Protein AF-A0A926DAX3-F1 (afdb_monomer)

Nearest PDB structures (foldseek):
  4lsg-assembly1_A  TM=1.611E-01  e=1.253E+00  Mus musculus
  4m1m-assembly2_B  TM=1.538E-01  e=2.862E+00  Mus musculus
  7dqv-assembly1_A  TM=9.404E-02  e=4.867E+00  Cyanidioschyzon merolae strain 10D
  3wmf-assembly1_A  TM=9.736E-02  e=7.803E+00  Cyanidioschyzon merolae

Organism: NCBI:txid2763662

Radius of gyration: 26.03 Å; Cα contacts (8 Å, |Δi|>4): 432; chains: 1; bounding box: 57×40×65 Å

Secondary structure (DSSP, 8-state):
-----SSGGGSHHHHHHHHHHHHHHHTT--HHHHHHHHHHHTGGGTT-TTHHHHHHHHHHHHHHHTT---HHHHHHHHHHHT-SHHHHHHTTT-HHHHHHHHHHHHHHHHHHHSPPPSPPPPPPP---B--PPTTEEEEEEP-SHHHHHTT-TT-EEEEEEEEEEEETTTEEEEEEEEEEEEESSPPPHHHHHTSPBPP-S-TTHHHH-TTPPP-GGGGEEEEE-SSTTSS-TTTEEEEEE---TT------TT----PEEEE-TTSSSSSBHHHHHHHHHHHHHHHTT-

Structure (mmCIF, N/CA/C/O backbone):
data_AF-A0A926DAX3-F1
#
_entry.id   AF-A0A926DAX3-F1
#
loop_
_atom_site.group_PDB
_atom_site.id
_atom_site.type_symbol
_atom_site.label_atom_id
_atom_site.label_alt_id
_atom_site.label_comp_id
_atom_site.label_asym_id
_atom_site.label_entity_id
_atom_site.label_seq_id
_atom_site.pdbx_PDB_ins_code
_atom_site.Cartn_x
_atom_site.Cartn_y
_atom_site.Cartn_z
_atom_site.occupancy
_atom_site.B_iso_or_equiv
_atom_site.auth_seq_id
_atom_site.auth_comp_id
_atom_site.auth_asym_id
_atom_site.auth_atom_id
_atom_site.pdbx_PDB_model_num
ATOM 1 N N . MET A 1 1 ? -13.148 25.252 13.105 1.00 44.00 1 MET A N 1
ATOM 2 C CA . MET A 1 1 ? -13.297 23.820 13.440 1.00 44.00 1 MET A CA 1
ATOM 3 C C . MET A 1 1 ? -14.298 23.216 12.465 1.00 44.00 1 MET A C 1
ATOM 5 O O . MET A 1 1 ? -15.443 23.651 12.457 1.00 44.00 1 MET A O 1
ATOM 9 N N . GLY A 1 2 ? -13.842 22.356 11.546 1.00 40.97 2 GLY A N 1
ATOM 10 C CA . GLY A 1 2 ? -14.662 21.795 10.461 1.00 40.97 2 GLY A CA 1
ATOM 11 C C . GLY A 1 2 ? -15.863 20.994 10.974 1.00 40.97 2 GLY A C 1
ATOM 12 O O . GLY A 1 2 ? -15.906 20.589 12.130 1.00 40.97 2 GLY A O 1
ATOM 13 N N . ALA A 1 3 ? -16.879 20.810 10.135 1.00 46.00 3 ALA A N 1
ATOM 14 C CA . ALA A 1 3 ? -18.120 20.141 10.510 1.00 46.00 3 ALA A CA 1
ATOM 15 C C . ALA A 1 3 ? -17.914 18.627 10.714 1.00 46.00 3 ALA A C 1
ATOM 17 O O . ALA A 1 3 ? -18.136 17.847 9.794 1.00 46.00 3 ALA A O 1
ATOM 18 N N . TRP A 1 4 ? -17.540 18.216 11.926 1.00 65.31 4 TRP A N 1
ATOM 19 C CA . TRP A 1 4 ? -17.511 16.810 12.332 1.00 65.31 4 TRP A CA 1
ATOM 20 C C . TRP A 1 4 ? -18.898 16.169 12.175 1.00 65.31 4 TRP A C 1
ATOM 22 O O . TRP A 1 4 ? -19.933 16.797 12.451 1.00 65.31 4 TRP A O 1
ATOM 32 N N . GLY A 1 5 ? -18.926 14.916 11.718 1.00 71.69 5 GLY A N 1
ATOM 33 C CA . GLY A 1 5 ? -20.142 14.108 11.742 1.00 71.69 5 GLY A CA 1
ATOM 34 C C . GLY A 1 5 ? -20.494 13.698 13.175 1.00 71.69 5 GLY A C 1
ATOM 35 O O . GLY A 1 5 ? -19.644 13.661 14.053 1.00 71.69 5 GLY A O 1
ATOM 36 N N . THR A 1 6 ? -21.761 13.381 13.430 1.00 81.00 6 THR A N 1
ATOM 37 C CA . THR A 1 6 ? -22.276 13.089 14.784 1.00 81.00 6 THR A CA 1
ATOM 38 C C . THR A 1 6 ? -22.216 11.601 15.152 1.00 81.00 6 THR A C 1
ATOM 40 O O . THR A 1 6 ? -22.856 11.172 16.108 1.00 81.00 6 THR A O 1
ATOM 43 N N . SER A 1 7 ? -21.523 10.782 14.360 1.00 89.12 7 SER A N 1
ATOM 44 C CA . SER A 1 7 ? -21.248 9.373 14.670 1.00 89.12 7 SER A CA 1
ATOM 45 C C . SER A 1 7 ? -19.849 9.234 15.250 1.00 89.12 7 SER A C 1
ATOM 47 O O . SER A 1 7 ? -18.963 9.956 14.808 1.00 89.12 7 SER A O 1
ATOM 49 N N . LEU A 1 8 ? -19.624 8.253 16.131 1.00 89.81 8 LEU A N 1
ATOM 50 C CA . LEU A 1 8 ? -18.328 8.044 16.793 1.00 89.81 8 LEU A CA 1
ATOM 51 C C . LEU A 1 8 ? -17.151 8.050 15.804 1.00 89.81 8 LEU A C 1
ATOM 53 O O . LEU A 1 8 ? -16.199 8.788 15.984 1.00 89.81 8 LEU A O 1
ATOM 57 N N . TYR A 1 9 ? -17.260 7.316 14.695 1.00 92.81 9 TYR A N 1
ATOM 58 C CA . TYR A 1 9 ? -16.192 7.211 13.690 1.00 92.81 9 TYR A CA 1
ATOM 59 C C . TYR A 1 9 ? -16.238 8.270 12.579 1.00 92.81 9 TYR A C 1
ATOM 61 O O . TYR A 1 9 ? -15.582 8.101 11.557 1.00 92.81 9 TYR A O 1
ATOM 69 N N . ALA A 1 10 ? -17.041 9.324 12.745 1.00 89.31 10 ALA A N 1
ATOM 70 C CA . ALA A 1 10 ? -16.858 10.556 11.976 1.00 89.31 10 ALA A CA 1
ATOM 71 C C . ALA A 1 10 ? -15.862 11.505 12.664 1.00 89.31 10 ALA A C 1
ATOM 73 O O . ALA A 1 10 ? -15.618 12.598 12.157 1.00 89.31 10 ALA A O 1
ATOM 74 N N . ASN A 1 11 ? -15.332 11.090 13.817 1.00 87.50 11 ASN A N 1
ATOM 75 C CA . ASN A 1 11 ? -14.166 11.668 14.446 1.00 87.50 11 ASN A CA 1
ATOM 76 C C . ASN A 1 11 ? -12.912 10.869 14.053 1.00 87.50 11 ASN A C 1
ATOM 78 O O . ASN A 1 11 ? -12.886 9.643 14.188 1.00 87.50 11 ASN A O 1
ATOM 82 N N . ASP A 1 12 ? -11.913 11.583 13.535 1.00 89.00 12 ASP A N 1
ATOM 83 C CA . ASP A 1 12 ? -10.627 11.064 13.077 1.00 89.00 12 ASP A CA 1
ATOM 84 C C . ASP A 1 12 ? -9.897 10.309 14.195 1.00 89.00 12 ASP A C 1
ATOM 86 O O . ASP A 1 12 ? -9.592 9.137 13.990 1.00 89.00 12 ASP A O 1
ATOM 90 N N . SER A 1 13 ? -9.769 10.874 15.405 1.00 89.31 13 SER A N 1
ATOM 91 C CA . SER A 1 13 ? -9.144 10.202 16.558 1.00 89.31 13 SER A CA 1
ATOM 92 C C . SER A 1 13 ? -9.812 8.854 16.856 1.00 89.31 13 SER A C 1
ATOM 94 O O . SER A 1 13 ? -9.164 7.809 16.917 1.00 89.31 13 SER A O 1
ATOM 96 N N . ALA A 1 14 ? -11.143 8.825 16.951 1.00 92.88 14 ALA A N 1
ATOM 97 C CA . ALA A 1 14 ? -11.893 7.591 17.182 1.00 92.88 14 ALA A CA 1
ATOM 98 C C . ALA A 1 14 ? -11.747 6.578 16.028 1.00 92.88 14 ALA A C 1
ATOM 100 O O . ALA A 1 14 ? -11.724 5.359 16.249 1.00 92.88 14 ALA A O 1
ATOM 101 N N . SER A 1 15 ? -11.679 7.056 14.782 1.00 94.38 15 SER A N 1
ATOM 102 C CA . SER A 1 15 ? -11.460 6.201 13.615 1.00 94.38 15 SER A CA 1
ATOM 103 C C . SER A 1 15 ? -10.051 5.604 13.608 1.00 94.38 15 SER A C 1
ATOM 105 O O . SER A 1 15 ? -9.917 4.407 13.322 1.00 94.38 15 SER A O 1
ATOM 107 N N . ASP A 1 16 ? -9.043 6.390 13.984 1.00 94.44 16 ASP A N 1
ATOM 108 C CA . ASP A 1 16 ? -7.642 5.986 14.069 1.00 94.44 16 ASP A CA 1
ATOM 109 C C . ASP A 1 16 ? -7.435 4.942 15.166 1.00 94.44 16 ASP A C 1
ATOM 111 O O . ASP A 1 16 ? -6.894 3.873 14.880 1.00 94.44 16 ASP A O 1
ATOM 115 N N . ILE A 1 17 ? -7.994 5.141 16.367 1.00 96.50 17 ILE A N 1
ATOM 116 C CA . ILE A 1 17 ? -7.932 4.149 17.458 1.00 96.50 17 ILE A CA 1
ATOM 117 C C . ILE A 1 17 ? -8.538 2.807 17.042 1.00 96.50 17 ILE A C 1
ATOM 119 O O . ILE A 1 17 ? -7.950 1.745 17.273 1.00 96.50 17 ILE A O 1
ATOM 123 N N . ARG A 1 18 ? -9.702 2.822 16.379 1.00 97.19 18 ARG A N 1
ATOM 124 C CA . ARG A 1 18 ? -10.295 1.594 15.827 1.00 97.19 18 ARG A CA 1
ATOM 125 C C . ARG A 1 18 ? -9.367 0.953 14.794 1.00 97.19 18 ARG A C 1
ATOM 127 O O . ARG A 1 18 ? -9.193 -0.268 14.808 1.00 97.19 18 ARG A O 1
ATOM 134 N N . GLY A 1 19 ? -8.828 1.753 13.875 1.00 95.81 19 GLY A N 1
ATOM 135 C CA . GLY A 1 19 ? -7.938 1.295 12.812 1.00 95.81 19 GLY A CA 1
ATOM 136 C C . GLY A 1 19 ? -6.679 0.633 13.366 1.00 95.81 19 GLY A C 1
ATOM 137 O O . GLY A 1 19 ? -6.375 -0.503 12.999 1.00 95.81 19 GLY A O 1
ATOM 138 N N . GLU A 1 20 ? -6.002 1.297 14.299 1.00 96.00 20 GLU A N 1
ATOM 139 C CA . GLU A 1 20 ? -4.766 0.829 14.918 1.00 96.00 20 GLU A CA 1
ATOM 140 C C . GLU A 1 20 ? -4.995 -0.420 15.780 1.00 96.00 20 GLU A C 1
ATOM 142 O O . GLU A 1 20 ? -4.237 -1.389 15.667 1.00 96.00 20 GLU A O 1
ATOM 147 N N . TYR A 1 21 ? -6.084 -0.469 16.561 1.00 97.38 21 TYR A N 1
ATOM 148 C CA . TYR A 1 21 ? -6.462 -1.669 17.316 1.00 97.38 21 TYR A CA 1
ATOM 149 C C . TYR A 1 21 ? -6.604 -2.886 16.390 1.00 97.38 21 TYR A C 1
ATOM 151 O O . TYR A 1 21 ? -6.004 -3.943 16.616 1.00 97.38 21 TYR A O 1
ATOM 159 N N . VAL A 1 22 ? -7.372 -2.739 15.304 1.00 96.31 22 VAL A N 1
ATOM 160 C CA . VAL A 1 22 ? -7.586 -3.827 14.341 1.00 96.31 22 VAL A CA 1
ATOM 161 C C . VAL A 1 22 ? -6.290 -4.179 13.608 1.00 96.31 22 VAL A C 1
ATOM 163 O O . VAL A 1 22 ? -6.015 -5.366 13.421 1.00 96.31 22 VAL A O 1
ATOM 166 N N . ASP A 1 23 ? -5.474 -3.199 13.214 1.00 95.50 23 ASP A N 1
ATOM 167 C CA . ASP A 1 23 ? -4.194 -3.442 12.541 1.00 95.50 23 ASP A CA 1
ATOM 168 C C . ASP A 1 23 ? -3.239 -4.258 13.420 1.00 95.50 23 ASP A C 1
ATOM 170 O O . ASP A 1 23 ? -2.741 -5.302 12.987 1.00 95.50 23 ASP A O 1
ATOM 174 N N . LYS A 1 24 ? -3.060 -3.868 14.688 1.00 95.81 24 LYS A N 1
ATOM 175 C CA . LYS A 1 24 ? -2.195 -4.586 15.633 1.00 95.81 24 LYS A CA 1
ATOM 176 C C . LYS A 1 24 ? -2.700 -6.006 15.922 1.00 95.81 24 LYS A C 1
ATOM 178 O O . LYS A 1 24 ? -1.895 -6.943 15.949 1.00 95.81 24 LYS A O 1
ATOM 183 N N . LEU A 1 25 ? -4.018 -6.217 16.027 1.00 96.19 25 LEU A N 1
ATOM 184 C CA . LEU A 1 25 ? -4.587 -7.571 16.115 1.00 96.19 25 LEU A CA 1
ATOM 185 C C . LEU A 1 25 ? -4.284 -8.404 14.861 1.00 96.19 25 LEU A C 1
ATOM 187 O O . LEU A 1 25 ? -3.935 -9.584 14.955 1.00 96.19 25 LEU A O 1
ATOM 191 N N . ARG A 1 26 ? -4.382 -7.807 13.667 1.00 95.81 26 ARG A N 1
ATOM 192 C CA . ARG A 1 26 ? -4.039 -8.479 12.402 1.00 95.81 26 ARG A CA 1
ATOM 193 C C . ARG A 1 26 ? -2.538 -8.738 12.268 1.00 95.81 26 ARG A C 1
ATOM 195 O O . ARG A 1 26 ? -2.156 -9.708 11.616 1.00 95.81 26 ARG A O 1
ATOM 202 N N . ARG A 1 27 ? -1.679 -7.959 12.926 1.00 94.06 27 ARG A N 1
ATOM 203 C CA . ARG A 1 27 ? -0.245 -8.271 13.090 1.00 94.06 27 ARG A CA 1
ATOM 204 C C . ARG A 1 27 ? 0.013 -9.411 14.076 1.00 94.06 27 ARG A C 1
ATOM 206 O O . ARG A 1 27 ? 1.114 -9.948 14.112 1.00 94.06 27 ARG A O 1
ATOM 213 N N . GLY A 1 28 ? -1.012 -9.851 14.802 1.00 93.94 28 GLY A N 1
ATOM 214 C CA . GLY A 1 28 ? -0.981 -11.045 15.636 1.00 93.94 28 GLY A CA 1
ATOM 215 C C . GLY A 1 28 ? -0.757 -10.789 17.120 1.00 93.94 28 GLY A C 1
ATOM 216 O O . GLY A 1 28 ? -0.565 -11.776 17.829 1.00 93.94 28 GLY A O 1
ATOM 217 N N . LYS A 1 29 ? -0.805 -9.526 17.563 1.00 95.38 29 LYS A N 1
ATOM 218 C CA . LYS A 1 29 ? -0.767 -9.154 18.982 1.00 95.38 29 LYS A CA 1
ATOM 219 C C . LYS A 1 29 ? -2.045 -9.603 19.701 1.00 95.38 29 LYS A C 1
ATOM 221 O O . LYS A 1 29 ? -3.105 -9.730 19.078 1.00 95.38 29 LYS A O 1
ATOM 226 N N . SER A 1 30 ? -1.934 -9.874 20.996 1.00 95.94 30 SER A N 1
ATOM 227 C CA . SER A 1 30 ? -3.064 -10.209 21.869 1.00 95.94 30 SER A CA 1
ATOM 228 C C . SER A 1 30 ? -3.910 -8.977 22.196 1.00 95.94 30 SER A C 1
ATOM 230 O O . SER A 1 30 ? -3.500 -7.840 21.981 1.00 95.94 30 SER A O 1
ATOM 232 N N . ASN A 1 31 ? -5.115 -9.193 22.717 1.00 96.81 31 ASN A N 1
ATOM 233 C CA . ASN A 1 31 ? -6.023 -8.099 23.055 1.00 96.81 31 ASN A CA 1
ATOM 234 C C . ASN A 1 31 ? -5.438 -7.174 24.138 1.00 96.81 31 ASN A C 1
ATOM 236 O O . ASN A 1 31 ? -5.559 -5.952 24.062 1.00 96.81 31 ASN A O 1
ATOM 240 N N . GLU A 1 32 ? -4.774 -7.773 25.120 1.00 97.38 32 GLU A N 1
ATOM 241 C CA . GLU A 1 32 ? -4.160 -7.118 26.268 1.00 97.38 32 GLU A CA 1
ATOM 242 C C . GLU A 1 32 ? -2.931 -6.308 25.841 1.00 97.38 32 GLU A C 1
ATOM 244 O O . GLU A 1 32 ? -2.812 -5.141 26.209 1.00 97.38 32 GLU A O 1
ATOM 249 N N . GLU A 1 33 ? -2.067 -6.887 24.999 1.00 97.25 33 GLU A N 1
ATOM 250 C CA . GLU A 1 33 ? -0.909 -6.190 24.421 1.00 97.25 33 GLU A CA 1
ATOM 251 C C . GLU A 1 33 ? -1.343 -4.978 23.594 1.00 97.25 33 GLU A C 1
ATOM 253 O O . GLU A 1 33 ? -0.829 -3.883 23.801 1.00 97.25 33 GLU A O 1
ATOM 258 N N . VAL A 1 34 ? -2.321 -5.148 22.694 1.00 97.31 34 VAL A N 1
ATOM 259 C CA . VAL A 1 34 ? -2.822 -4.041 21.865 1.00 97.31 34 VAL A CA 1
ATOM 260 C C . VAL A 1 34 ? -3.424 -2.937 22.725 1.00 97.31 34 VAL A C 1
ATOM 262 O O . VAL A 1 34 ? -3.160 -1.767 22.478 1.00 97.31 34 VAL A O 1
ATOM 265 N N . THR A 1 35 ? -4.211 -3.296 23.742 1.00 97.44 35 THR A N 1
ATOM 266 C CA . THR A 1 35 ? -4.810 -2.315 24.657 1.00 97.44 35 THR A CA 1
ATOM 267 C C . THR A 1 35 ? -3.740 -1.504 25.375 1.00 97.44 35 THR A C 1
ATOM 269 O O . THR A 1 35 ? -3.822 -0.280 25.403 1.00 97.44 35 THR A O 1
ATOM 272 N N . LYS A 1 36 ? -2.732 -2.181 25.934 1.00 97.12 36 LYS A N 1
ATOM 273 C CA . LYS A 1 36 ? -1.635 -1.530 26.648 1.00 97.12 36 LYS A CA 1
ATOM 274 C C . LYS A 1 36 ? -0.863 -0.581 25.734 1.00 97.12 36 LYS A C 1
ATOM 276 O O . LYS A 1 36 ? -0.674 0.573 26.094 1.00 97.12 36 LYS A O 1
ATOM 281 N N . GLU A 1 37 ? -0.481 -1.043 24.547 1.00 96.88 37 GLU A N 1
ATOM 282 C CA . GLU A 1 37 ? 0.252 -0.213 23.589 1.00 96.88 37 GLU A CA 1
ATOM 283 C C . GLU A 1 37 ? -0.549 1.009 23.147 1.00 96.88 37 GLU A C 1
ATOM 285 O O . GLU A 1 37 ? 0.008 2.097 23.098 1.00 96.88 37 GLU A O 1
ATOM 290 N N . LEU A 1 38 ? -1.849 0.861 22.868 1.00 96.69 38 LEU A N 1
ATOM 291 C CA . LEU A 1 38 ? -2.682 2.003 22.485 1.00 96.69 38 LEU A CA 1
ATOM 292 C C . LEU A 1 38 ? -2.764 3.039 23.602 1.00 96.69 38 LEU A C 1
ATOM 294 O O . LEU A 1 38 ? -2.688 4.230 23.323 1.00 96.69 38 LEU A O 1
ATOM 298 N N . ILE A 1 39 ? -2.881 2.605 24.858 1.00 95.38 39 ILE A N 1
ATOM 299 C CA . ILE A 1 39 ? -2.857 3.519 26.004 1.00 95.38 39 ILE A CA 1
ATOM 300 C C . ILE A 1 39 ? -1.502 4.237 26.079 1.00 95.38 39 ILE A C 1
ATOM 302 O O . ILE A 1 39 ? -1.475 5.447 26.269 1.00 95.38 39 ILE A O 1
ATOM 306 N N . GLU A 1 40 ? -0.386 3.524 25.907 1.00 94.75 40 GLU A N 1
ATOM 307 C CA . GLU A 1 40 ? 0.971 4.093 25.950 1.00 94.75 40 GLU A CA 1
ATOM 308 C C . GLU A 1 40 ? 1.259 5.059 24.788 1.00 94.75 40 GLU A C 1
ATOM 310 O O . GLU A 1 40 ? 1.888 6.093 24.987 1.00 94.75 40 GLU A O 1
ATOM 315 N N . GLN A 1 41 ? 0.786 4.752 23.579 1.00 92.69 41 GLN A N 1
ATOM 316 C CA . GLN A 1 41 ? 0.989 5.584 22.388 1.00 92.69 41 GLN A CA 1
ATOM 317 C C . GLN A 1 41 ? 0.125 6.848 22.390 1.00 92.69 41 GLN A C 1
ATOM 319 O O . GLN A 1 41 ? 0.491 7.829 21.755 1.00 92.69 41 GLN A O 1
ATOM 324 N N . ASN A 1 42 ? -1.006 6.824 23.095 1.00 92.88 42 ASN A N 1
ATOM 325 C CA . ASN A 1 42 ? -1.965 7.925 23.152 1.00 92.88 42 ASN A CA 1
ATOM 326 C C . ASN A 1 42 ? -1.969 8.595 24.536 1.00 92.88 42 ASN A C 1
ATOM 328 O O . ASN A 1 42 ? -2.998 9.096 24.983 1.00 92.88 42 ASN A O 1
ATOM 332 N N . GLN A 1 43 ? -0.828 8.592 25.238 1.00 90.81 43 GLN A N 1
ATOM 333 C CA . GLN A 1 43 ? -0.701 9.261 26.539 1.00 90.81 43 GLN A CA 1
ATOM 334 C C . GLN A 1 43 ? -1.003 10.759 26.458 1.00 90.81 43 GLN A C 1
ATOM 336 O O . GLN A 1 43 ? -1.561 11.298 27.405 1.00 90.81 43 GLN A O 1
ATOM 341 N N . ASP A 1 44 ? -0.719 11.400 25.324 1.00 87.69 44 ASP A N 1
ATOM 342 C CA . ASP A 1 44 ? -1.016 12.819 25.108 1.00 87.69 44 ASP A CA 1
ATOM 343 C C . ASP A 1 44 ? -2.526 13.121 25.112 1.00 87.69 44 ASP A C 1
ATOM 345 O O . ASP A 1 44 ? -2.920 14.258 25.353 1.00 87.69 44 ASP A O 1
ATOM 349 N N . TYR A 1 45 ? -3.380 12.113 24.886 1.00 86.50 45 TYR A N 1
ATOM 350 C CA . TYR A 1 45 ? -4.835 12.249 25.019 1.00 86.50 45 TYR A CA 1
ATOM 351 C C . TYR A 1 45 ? -5.307 12.076 26.461 1.00 86.50 45 TYR A C 1
ATOM 353 O O . TYR A 1 45 ? -6.412 12.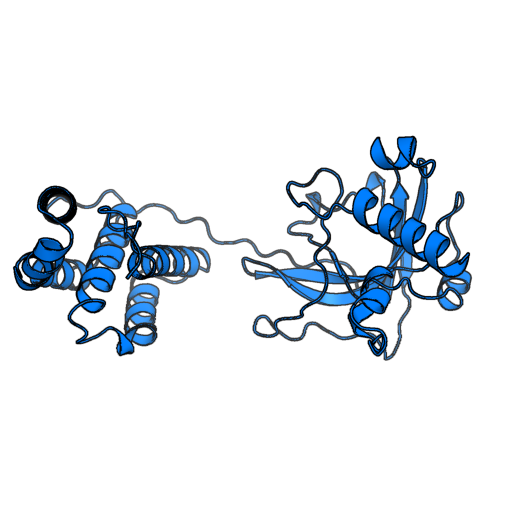487 26.793 1.00 86.50 45 TYR A O 1
ATOM 361 N N . MET A 1 46 ? -4.514 11.448 27.330 1.00 87.50 46 MET A N 1
ATOM 362 C CA . MET A 1 46 ? -4.933 11.141 28.696 1.00 87.50 46 MET A CA 1
ATOM 363 C C . MET A 1 46 ? -4.973 12.427 29.527 1.00 87.50 46 MET A C 1
ATOM 365 O O . MET A 1 46 ? -3.965 13.111 29.688 1.00 87.50 46 MET A O 1
ATOM 369 N N . GLY A 1 47 ? -6.138 12.749 30.086 1.00 82.38 47 GLY A N 1
ATOM 370 C CA . GLY A 1 47 ? -6.411 14.012 30.766 1.00 82.38 47 GLY A CA 1
ATOM 371 C C . GLY A 1 47 ? -6.918 15.123 29.844 1.00 82.38 47 GLY A C 1
ATOM 372 O O . GLY A 1 47 ? -7.340 16.165 30.351 1.00 82.38 47 GLY A O 1
ATOM 373 N N . ASP A 1 48 ? -6.927 14.914 28.524 1.00 86.38 48 ASP A N 1
ATOM 374 C CA . ASP A 1 48 ? -7.569 15.831 27.589 1.00 86.38 48 ASP A CA 1
ATOM 375 C C . ASP A 1 48 ? -9.088 15.602 27.595 1.00 86.38 48 ASP A C 1
ATOM 377 O O . ASP A 1 48 ? -9.586 14.506 27.330 1.00 86.38 48 ASP A O 1
ATOM 381 N N . ALA A 1 49 ? -9.847 16.653 27.912 1.00 82.12 49 ALA A N 1
ATOM 382 C CA . ALA A 1 49 ? -11.301 16.576 28.052 1.00 82.12 49 ALA A CA 1
ATOM 383 C C . ALA A 1 49 ? -12.038 16.321 26.723 1.00 82.12 49 ALA A C 1
ATOM 385 O O . ALA A 1 49 ? -13.241 16.047 26.729 1.00 82.12 49 ALA A O 1
ATOM 386 N N . GLU A 1 50 ? -11.352 16.462 25.591 1.00 81.25 50 GLU A N 1
ATOM 387 C CA . GLU A 1 50 ? -11.889 16.253 24.254 1.00 81.25 50 GLU A CA 1
ATOM 388 C C . GLU A 1 50 ? -11.486 14.888 23.693 1.00 81.25 50 GLU A C 1
ATOM 390 O O . GLU A 1 50 ? -12.343 14.156 23.198 1.00 81.25 50 GLU A O 1
ATOM 395 N N . GLU A 1 51 ? -10.208 14.534 23.803 1.00 87.50 51 GLU A N 1
ATOM 396 C CA . GLU A 1 51 ? -9.629 13.356 23.156 1.00 87.50 51 GLU A CA 1
ATOM 397 C C . GLU A 1 51 ? -9.713 12.090 24.029 1.00 87.50 51 GLU A C 1
ATOM 399 O O . GLU A 1 51 ? -9.971 11.001 23.503 1.00 87.50 51 GLU A O 1
ATOM 404 N N . GLU A 1 52 ? -9.573 12.195 25.361 1.00 92.94 52 GLU A N 1
ATOM 405 C CA . GLU A 1 52 ? -9.618 11.018 26.248 1.00 92.94 52 GLU A CA 1
ATOM 406 C C . GLU A 1 52 ? -10.952 10.254 26.154 1.00 92.94 52 GLU A C 1
ATOM 408 O O . GLU A 1 52 ? -10.932 9.024 26.001 1.00 92.94 52 GLU A O 1
ATOM 413 N N . PRO A 1 53 ? -12.128 10.920 26.202 1.00 92.50 53 PRO A N 1
ATOM 414 C CA . PRO A 1 53 ? -13.404 10.222 26.079 1.00 92.50 53 PRO A CA 1
ATOM 415 C C . PRO A 1 53 ? -13.512 9.474 24.747 1.00 92.50 53 PRO A C 1
ATOM 417 O O . PRO A 1 53 ? -13.871 8.295 24.722 1.00 92.50 53 PRO A O 1
ATOM 420 N N . LEU A 1 54 ? -13.127 10.124 23.643 1.00 92.50 54 LEU A N 1
ATOM 421 C CA . LEU A 1 54 ? -13.169 9.547 22.298 1.00 92.50 54 LEU A CA 1
ATOM 422 C C . LEU A 1 54 ? -12.280 8.308 22.178 1.00 92.50 54 LEU A C 1
ATOM 424 O O . LEU A 1 54 ? -12.713 7.307 21.595 1.00 92.50 54 LEU A O 1
ATOM 428 N N . PHE A 1 55 ? -11.087 8.341 22.779 1.00 95.75 55 PHE A N 1
ATOM 429 C CA . PHE A 1 55 ? -10.197 7.187 22.872 1.00 95.75 55 PHE A CA 1
ATOM 430 C C . PHE A 1 55 ? -10.899 5.996 23.539 1.00 95.75 55 PHE A C 1
ATOM 432 O O . PHE A 1 55 ? -10.985 4.909 22.952 1.00 95.75 55 PHE A O 1
ATOM 439 N N . TRP A 1 56 ? -11.457 6.191 24.740 1.00 97.25 56 TRP A N 1
ATOM 440 C CA . TRP A 1 56 ? -12.103 5.107 25.486 1.00 97.25 56 TRP A CA 1
ATOM 441 C C . TRP A 1 56 ? -13.372 4.603 24.802 1.00 97.25 56 TRP A C 1
ATOM 443 O O . TRP A 1 56 ? -13.598 3.391 24.761 1.00 97.25 56 TRP A O 1
ATOM 453 N N . TYR A 1 57 ? -14.176 5.493 24.217 1.00 96.62 57 TYR A N 1
ATOM 454 C CA . TYR A 1 57 ? -15.364 5.118 23.453 1.00 96.62 57 TYR A CA 1
ATOM 455 C C . TYR A 1 57 ? -15.004 4.252 22.247 1.00 96.62 57 TYR A C 1
ATOM 457 O O . TYR A 1 57 ? -15.586 3.181 22.056 1.00 96.62 57 TYR A O 1
ATOM 465 N N . ALA A 1 58 ? -14.030 4.691 21.446 1.00 97.44 58 ALA A N 1
ATOM 466 C CA . ALA A 1 58 ? -13.596 3.978 20.253 1.00 97.44 58 ALA A CA 1
ATOM 467 C C . ALA A 1 58 ? -12.999 2.614 20.597 1.00 97.44 58 ALA A C 1
ATOM 469 O O . ALA A 1 58 ? -13.335 1.615 19.948 1.00 97.44 58 ALA A O 1
ATOM 470 N N . LEU A 1 59 ? -12.159 2.550 21.632 1.00 98.12 59 LEU A N 1
ATOM 471 C CA . LEU A 1 59 ? -11.541 1.311 22.082 1.00 98.12 59 LEU A CA 1
ATOM 472 C C . LEU A 1 59 ? -12.589 0.335 22.632 1.00 98.12 59 LEU A C 1
ATOM 474 O O . LEU A 1 59 ? -12.613 -0.824 22.213 1.00 98.12 59 LEU A O 1
ATOM 478 N N . ALA A 1 60 ? -13.502 0.793 23.494 1.00 98.31 60 ALA A N 1
ATOM 479 C CA . ALA A 1 60 ? -14.562 -0.044 24.055 1.00 98.31 60 ALA A CA 1
ATOM 480 C C . ALA A 1 60 ? -15.524 -0.561 22.977 1.00 98.31 60 ALA A C 1
ATOM 482 O O . ALA A 1 60 ? -15.813 -1.761 22.937 1.00 98.31 60 ALA A O 1
ATOM 483 N N . ASP A 1 61 ? -15.980 0.307 22.066 1.00 98.38 61 ASP A N 1
ATOM 484 C CA . ASP A 1 61 ? -16.856 -0.095 20.960 1.00 98.38 61 ASP A CA 1
ATOM 485 C C . ASP A 1 61 ? -16.181 -1.151 20.078 1.00 98.38 61 ASP A C 1
ATOM 487 O O . ASP A 1 61 ? -16.774 -2.187 19.755 1.00 98.38 61 ASP A O 1
ATOM 491 N N . THR A 1 62 ? -14.909 -0.922 19.735 1.00 97.62 62 THR A N 1
ATOM 492 C CA . THR A 1 62 ? -14.133 -1.826 18.883 1.00 97.62 62 THR A CA 1
ATOM 493 C C . THR A 1 62 ? -13.910 -3.169 19.571 1.00 97.62 62 THR A C 1
ATOM 495 O O . THR A 1 62 ? -14.203 -4.209 18.980 1.00 97.62 62 THR A O 1
ATOM 498 N N . GLN A 1 63 ? -13.468 -3.190 20.828 1.00 98.12 63 GLN A N 1
ATOM 499 C CA . GLN A 1 63 ? -13.272 -4.444 21.552 1.00 98.12 63 GLN A CA 1
ATOM 500 C C . GLN A 1 63 ? -14.581 -5.219 21.732 1.00 98.12 63 GLN A C 1
ATOM 502 O O . GLN A 1 63 ? -14.598 -6.441 21.545 1.00 98.12 63 GLN A O 1
ATOM 507 N N . TRP A 1 64 ? -15.691 -4.529 22.021 1.00 98.25 64 TRP A N 1
ATOM 508 C CA . TRP A 1 64 ? -17.014 -5.151 22.082 1.00 98.25 64 TRP A CA 1
ATOM 509 C C . TRP A 1 64 ? -17.377 -5.781 20.736 1.00 98.25 64 TRP A C 1
ATOM 511 O O . TRP A 1 64 ? -17.729 -6.956 20.682 1.00 98.25 64 TRP A O 1
ATOM 521 N N . ASN A 1 65 ? -17.194 -5.062 19.620 1.00 96.94 65 ASN A N 1
ATOM 522 C CA . ASN A 1 65 ? -17.486 -5.579 18.277 1.00 96.94 65 ASN A CA 1
ATOM 523 C C . ASN A 1 65 ? -16.710 -6.854 17.937 1.00 96.94 65 ASN A C 1
ATOM 525 O O . ASN A 1 65 ? -17.178 -7.638 17.108 1.00 96.94 65 ASN A O 1
ATOM 529 N N . TYR A 1 66 ? -15.539 -7.058 18.539 1.00 96.75 66 TYR A N 1
ATOM 530 C CA . TYR A 1 66 ? -14.701 -8.238 18.347 1.00 96.75 66 TYR A CA 1
ATOM 531 C C . TYR A 1 66 ? -14.878 -9.307 19.434 1.00 96.75 66 TYR A C 1
ATOM 533 O O . TYR A 1 66 ? -14.216 -10.343 19.347 1.00 96.75 66 TYR A O 1
ATOM 541 N N . GLY A 1 67 ? -15.771 -9.099 20.408 1.00 96.88 67 GLY A N 1
ATOM 542 C CA . GLY A 1 67 ? -16.016 -10.039 21.504 1.00 96.88 67 GLY A CA 1
ATOM 543 C C . GLY A 1 67 ? -14.845 -10.145 22.481 1.00 96.88 67 GLY A C 1
ATOM 544 O O . GLY A 1 67 ? -14.530 -11.229 22.959 1.00 96.88 67 GLY A O 1
ATOM 545 N N . ARG A 1 68 ? -14.117 -9.041 22.683 1.00 96.50 68 ARG A N 1
ATOM 546 C CA . ARG A 1 68 ? -12.843 -8.971 23.423 1.00 96.50 68 ARG A CA 1
ATOM 547 C C . ARG A 1 68 ? -12.807 -7.788 24.395 1.00 96.50 68 ARG A C 1
ATOM 549 O O . ARG A 1 68 ? -11.736 -7.299 24.731 1.00 96.50 68 ARG A O 1
ATOM 556 N N . LEU A 1 69 ? -13.972 -7.287 24.803 1.00 98.00 69 LEU A N 1
ATOM 557 C CA . LEU A 1 69 ? -14.067 -6.119 25.675 1.00 98.00 69 LEU A CA 1
ATOM 558 C C . LEU A 1 69 ? -13.443 -6.403 27.040 1.00 98.00 69 LEU A C 1
ATOM 560 O O . LEU A 1 69 ? -13.939 -7.243 27.790 1.00 98.00 69 LEU A O 1
ATOM 564 N N . LEU A 1 70 ? -12.372 -5.679 27.358 1.00 97.69 70 LEU A N 1
ATOM 565 C CA . LEU A 1 70 ? -11.733 -5.756 28.662 1.00 97.69 70 LEU A CA 1
ATOM 566 C C . LEU A 1 70 ? -12.565 -5.007 29.714 1.00 97.69 70 LEU A C 1
ATOM 568 O O . LEU A 1 70 ? -13.035 -3.898 29.436 1.00 97.69 70 LEU A O 1
ATOM 572 N N . PRO A 1 71 ? -12.708 -5.550 30.939 1.00 97.19 71 PRO A N 1
ATOM 573 C CA . PRO A 1 71 ? -13.469 -4.896 32.004 1.00 97.19 71 PRO A CA 1
ATOM 574 C C . PRO A 1 71 ? -13.002 -3.467 32.302 1.00 97.19 71 PRO A C 1
ATOM 576 O O . PRO A 1 71 ? -13.830 -2.567 32.368 1.00 97.19 71 PRO A O 1
ATOM 579 N N . ALA A 1 72 ? -11.686 -3.239 32.384 1.00 96.81 72 ALA A N 1
ATOM 580 C CA . ALA A 1 72 ? -11.121 -1.915 32.658 1.00 96.81 72 ALA A CA 1
ATOM 581 C C . ALA A 1 72 ? -11.445 -0.888 31.556 1.00 96.81 72 ALA A C 1
ATOM 583 O O . ALA A 1 72 ? -11.752 0.266 31.843 1.00 96.81 72 ALA A O 1
ATOM 584 N N . VAL A 1 73 ? -11.432 -1.318 30.288 1.00 97.69 73 VAL A N 1
ATOM 585 C CA . VAL A 1 73 ? -11.792 -0.471 29.138 1.00 97.69 73 VAL A CA 1
ATOM 586 C C . VAL A 1 73 ? -13.283 -0.128 29.180 1.00 97.69 73 VAL A C 1
ATOM 588 O O . VAL A 1 73 ? -13.660 1.024 28.978 1.00 97.69 73 VAL A O 1
ATOM 591 N N . LYS A 1 74 ? -14.137 -1.115 29.487 1.00 97.75 74 LYS A N 1
ATOM 592 C CA . LYS A 1 74 ? -15.582 -0.910 29.662 1.00 97.75 74 LYS A CA 1
ATOM 593 C C . LYS A 1 74 ? -15.878 0.085 30.782 1.00 97.75 74 LYS A C 1
ATOM 595 O O . LYS A 1 74 ? -16.690 0.983 30.586 1.00 97.75 74 LYS A O 1
ATOM 600 N N . GLU A 1 75 ? -15.239 -0.083 31.936 1.00 97.12 75 GLU A N 1
ATOM 601 C CA . GLU A 1 75 ? -15.415 0.787 33.100 1.00 97.12 75 GLU A CA 1
ATOM 602 C C . GLU A 1 75 ? -15.034 2.234 32.775 1.00 97.12 75 GLU A C 1
ATOM 604 O O . GLU A 1 75 ? -15.820 3.144 33.028 1.00 97.12 75 GLU A O 1
ATOM 609 N N . LYS A 1 76 ? -13.883 2.444 32.124 1.00 96.00 76 LYS A N 1
ATOM 610 C CA . LYS A 1 76 ? -13.442 3.775 31.689 1.00 96.00 76 LYS A CA 1
ATOM 611 C C . LYS A 1 76 ? -14.398 4.421 30.691 1.00 96.00 76 LYS A C 1
ATOM 613 O O . LYS A 1 76 ? -14.774 5.574 30.877 1.00 96.00 76 LYS A O 1
ATOM 618 N N . ALA A 1 77 ? -14.839 3.687 29.672 1.00 96.50 77 ALA A N 1
ATOM 619 C CA . ALA A 1 77 ? -15.789 4.222 28.701 1.00 96.50 77 ALA A CA 1
ATOM 620 C C . ALA A 1 77 ? -17.130 4.603 29.353 1.00 96.50 77 ALA A C 1
ATOM 622 O O . ALA A 1 77 ? -17.669 5.666 29.062 1.00 96.50 77 ALA A O 1
ATOM 623 N N . LEU A 1 78 ? -17.655 3.773 30.262 1.00 95.75 78 LEU A N 1
ATOM 624 C CA . LEU A 1 78 ? -18.885 4.087 30.998 1.00 95.75 78 LEU A CA 1
ATOM 625 C C . LEU A 1 78 ? -18.710 5.294 31.927 1.00 95.75 78 LEU A C 1
ATOM 627 O O . LEU A 1 78 ? -19.602 6.134 31.981 1.00 95.75 78 LEU A O 1
ATOM 631 N N . HIS A 1 79 ? -17.554 5.421 32.585 1.00 94.12 79 HIS A N 1
ATOM 632 C CA . HIS A 1 79 ? -17.239 6.583 33.413 1.00 94.12 79 HIS A CA 1
ATOM 633 C C . HIS A 1 79 ? -17.353 7.896 32.628 1.00 94.12 79 HIS A C 1
ATOM 635 O O . HIS A 1 79 ? -17.992 8.828 33.106 1.00 94.12 79 HIS A O 1
ATOM 641 N N . PHE A 1 80 ? -16.781 7.963 31.421 1.00 92.12 80 PHE A N 1
ATOM 642 C CA . PHE A 1 80 ? -16.874 9.158 30.577 1.00 92.12 80 PHE A CA 1
ATOM 643 C C . PHE A 1 80 ? -18.279 9.381 30.010 1.00 92.12 80 PHE A C 1
ATOM 645 O O . PHE A 1 80 ? -18.745 10.516 29.990 1.00 92.12 80 PHE A O 1
ATOM 652 N N . LEU A 1 81 ? -19.002 8.314 29.651 1.00 91.25 81 LEU A N 1
ATOM 653 C CA . LEU A 1 81 ? -20.390 8.424 29.183 1.00 91.25 81 LEU A CA 1
ATOM 654 C C . LEU A 1 81 ? -21.322 9.045 30.234 1.00 91.25 81 LEU A C 1
ATOM 656 O O . LEU A 1 81 ? -22.315 9.683 29.877 1.00 91.25 81 LEU A O 1
ATOM 660 N N . ASP A 1 82 ? -21.035 8.840 31.520 1.00 88.50 82 ASP A N 1
ATOM 661 C CA . ASP A 1 82 ? -21.807 9.398 32.634 1.00 88.50 82 ASP A CA 1
ATOM 662 C C . ASP A 1 82 ? -21.488 10.878 32.911 1.00 88.50 82 ASP A C 1
ATOM 664 O O . ASP A 1 82 ? -22.226 11.543 33.640 1.00 88.50 82 ASP A O 1
ATOM 668 N N . GLN A 1 83 ? -20.441 11.429 32.291 1.00 83.81 83 GLN A N 1
ATOM 669 C CA . GLN A 1 83 ? -20.111 12.846 32.385 1.00 83.81 83 GLN A CA 1
ATOM 670 C C . GLN A 1 83 ? -20.913 13.664 31.364 1.00 83.81 83 GLN A C 1
ATOM 672 O O . GLN A 1 83 ? -20.985 13.350 30.179 1.00 83.81 83 GLN A O 1
ATOM 677 N N . THR A 1 84 ? -21.495 14.781 31.803 1.00 68.81 84 THR A N 1
ATOM 678 C CA . THR A 1 84 ? -22.268 15.682 30.927 1.00 68.81 84 THR A CA 1
ATOM 679 C C . THR A 1 84 ? -21.421 16.770 30.265 1.00 68.81 84 THR A C 1
ATOM 681 O O . THR A 1 84 ? -21.932 17.506 29.423 1.00 68.81 84 THR A O 1
ATOM 684 N N . ALA A 1 85 ? -20.139 16.891 30.628 1.00 68.25 85 ALA A N 1
ATOM 685 C CA . ALA A 1 85 ? -19.251 17.964 30.170 1.00 68.25 85 ALA A CA 1
ATOM 686 C C . ALA A 1 85 ? -19.081 17.988 28.639 1.00 68.25 85 ALA A C 1
ATOM 688 O O . ALA A 1 85 ? -19.043 19.054 28.028 1.00 68.25 85 ALA A O 1
ATOM 689 N N . GLU A 1 86 ? -19.067 16.817 28.003 1.00 64.69 86 GLU A N 1
ATOM 690 C CA . GLU A 1 86 ? -18.933 16.677 26.551 1.00 64.69 86 GLU A CA 1
ATOM 691 C C . GLU A 1 86 ? -20.180 17.178 25.791 1.00 64.69 86 GLU A C 1
ATOM 693 O O . GLU A 1 86 ? -20.085 17.727 24.692 1.00 64.69 86 GLU A O 1
ATOM 698 N N . LEU A 1 87 ? -21.367 17.051 26.398 1.00 67.19 87 LEU A N 1
ATOM 699 C CA . LEU A 1 87 ? -22.641 17.478 25.808 1.00 67.19 87 LEU A CA 1
ATOM 700 C C . LEU A 1 87 ? -22.790 19.000 25.776 1.00 67.19 87 LEU A C 1
ATOM 702 O O . LEU A 1 87 ? -23.406 19.538 24.858 1.00 67.19 87 LEU A O 1
ATOM 706 N N . GLU A 1 88 ? -22.208 19.706 26.743 1.00 65.88 88 GLU A N 1
ATOM 707 C CA . GLU A 1 88 ? -22.252 21.169 26.774 1.00 65.88 88 GLU A CA 1
ATOM 708 C C . GLU A 1 88 ? -21.516 21.784 25.575 1.00 65.88 88 GLU A C 1
ATOM 710 O O . GLU A 1 88 ? -21.960 22.794 25.035 1.00 65.88 88 GLU A O 1
ATOM 715 N N . ARG A 1 89 ? -20.475 21.122 25.059 1.00 66.62 89 ARG A N 1
ATOM 716 C CA . ARG A 1 89 ? -19.695 21.597 23.902 1.00 66.62 89 ARG A CA 1
ATOM 717 C C . ARG A 1 89 ? -20.471 21.527 22.588 1.00 66.62 89 ARG A C 1
ATOM 719 O O . ARG A 1 89 ? -20.405 22.430 21.758 1.00 66.62 89 ARG A O 1
ATOM 726 N N . TRP A 1 90 ? -21.278 20.485 22.401 1.00 69.81 90 TRP A N 1
ATOM 727 C CA . TRP A 1 90 ? -22.110 20.346 21.203 1.00 69.81 90 TRP A CA 1
ATOM 728 C C . TRP A 1 90 ? -23.293 21.324 21.165 1.00 69.81 90 TRP A C 1
ATOM 730 O O . TRP A 1 90 ? -23.929 21.452 20.114 1.00 69.81 90 TRP A O 1
ATOM 740 N N . ARG A 1 91 ? -23.582 22.050 22.259 1.00 68.81 91 ARG A N 1
ATOM 741 C CA . ARG A 1 91 ? -24.602 23.113 22.255 1.00 68.81 91 ARG A CA 1
ATOM 742 C C . ARG A 1 91 ? -24.277 24.203 21.238 1.00 68.81 91 ARG A C 1
ATOM 744 O O . ARG A 1 91 ? -25.178 24.640 20.525 1.00 68.81 91 ARG A O 1
ATOM 751 N N . GLU A 1 92 ? -23.004 24.567 21.096 1.00 69.81 92 GLU A N 1
ATOM 752 C CA . GLU A 1 92 ? -22.552 25.586 20.136 1.00 69.81 92 GLU A CA 1
ATOM 753 C C . GLU A 1 92 ? -22.664 25.118 18.675 1.00 69.81 92 GLU A C 1
ATOM 755 O O . GLU A 1 92 ? -22.868 25.922 17.767 1.00 69.81 92 GLU A O 1
ATOM 760 N N . ALA A 1 93 ? -22.612 23.803 18.435 1.00 71.00 93 ALA A N 1
ATOM 761 C CA . ALA A 1 93 ? -22.781 23.201 17.111 1.00 71.00 93 ALA A CA 1
ATOM 762 C C . ALA A 1 93 ? -24.259 23.102 16.662 1.00 71.00 93 ALA A C 1
ATOM 764 O O . ALA A 1 93 ? -24.537 22.689 15.529 1.00 71.00 93 ALA A O 1
ATOM 765 N N . GLY A 1 94 ? -25.199 23.478 17.538 1.00 81.88 94 GLY A N 1
ATOM 766 C CA . GLY A 1 94 ? -26.640 23.506 17.302 1.00 81.88 94 GLY A CA 1
ATOM 767 C C . GLY A 1 94 ? -27.381 22.261 17.801 1.00 81.88 94 GLY A C 1
ATOM 768 O O . GLY A 1 94 ? -26.884 21.134 17.732 1.00 81.88 94 GLY A O 1
ATOM 769 N N . GLU A 1 95 ? -28.631 22.451 18.242 1.00 83.44 95 GLU A N 1
ATOM 770 C CA . GLU A 1 95 ? -29.440 21.415 18.908 1.00 83.44 95 GLU A CA 1
ATOM 771 C C . GLU A 1 95 ? -29.540 20.097 18.135 1.00 83.44 95 GLU A C 1
ATOM 773 O O . GLU A 1 95 ? -29.525 19.018 18.724 1.00 83.44 95 GLU A O 1
ATOM 778 N N . LYS A 1 96 ? -29.643 20.160 16.803 1.00 85.69 96 LYS A N 1
ATOM 779 C CA . LYS A 1 96 ? -29.762 18.958 15.972 1.00 85.69 96 LYS A CA 1
ATOM 780 C C . LYS A 1 96 ? -28.516 18.076 16.078 1.00 85.69 96 LYS A C 1
ATOM 782 O O . LYS A 1 96 ? -28.645 16.857 16.168 1.00 85.69 96 LYS A O 1
ATOM 787 N N . LYS A 1 97 ? -27.325 18.682 16.058 1.00 84.38 97 LYS A N 1
ATOM 788 C CA . LYS A 1 97 ? -26.056 17.957 16.161 1.00 84.38 97 LYS A CA 1
ATOM 789 C C . LYS A 1 97 ? -25.832 17.439 17.577 1.00 84.38 97 LYS A C 1
ATOM 791 O O . LYS A 1 97 ? -25.471 16.278 17.724 1.00 84.38 97 LYS A O 1
ATOM 796 N N . LEU A 1 98 ? -26.160 18.246 18.587 1.00 85.12 98 LEU A N 1
ATOM 797 C CA . LEU A 1 98 ? -26.157 17.825 19.987 1.00 85.12 98 LEU A CA 1
ATOM 798 C C . LEU A 1 98 ? -27.015 16.577 20.216 1.00 85.12 98 LEU A C 1
ATOM 800 O O . LEU A 1 98 ? -26.514 15.573 20.713 1.00 85.12 98 LEU A O 1
ATOM 804 N N . ARG A 1 99 ? -28.286 16.601 19.795 1.00 86.75 99 ARG A N 1
ATOM 805 C CA . ARG A 1 99 ? -29.192 15.447 19.934 1.00 86.75 99 ARG A CA 1
ATOM 806 C C . ARG A 1 99 ? -28.669 14.222 19.187 1.00 86.75 99 ARG A C 1
ATOM 808 O O . ARG A 1 99 ? -28.814 13.097 19.654 1.00 86.75 99 ARG A O 1
ATOM 815 N N . ALA A 1 100 ? -28.072 14.416 18.013 1.00 89.00 100 ALA A N 1
ATOM 816 C CA . ALA A 1 100 ? -27.497 13.316 17.251 1.00 89.00 100 ALA A CA 1
ATOM 817 C C . ALA A 1 100 ? -26.266 12.705 17.943 1.00 89.00 100 ALA A C 1
ATOM 819 O O . ALA A 1 100 ? -26.146 11.482 17.953 1.00 89.00 100 ALA A O 1
ATOM 820 N N . TRP A 1 101 ? -25.404 13.522 18.556 1.00 89.44 101 TRP A N 1
ATOM 821 C CA . TRP A 1 101 ? -24.276 13.038 19.355 1.00 89.44 101 TRP A CA 1
ATOM 822 C C . TRP A 1 101 ? -24.739 12.315 20.625 1.00 89.44 101 TRP A C 1
ATOM 824 O O . TRP A 1 101 ? -24.303 11.195 20.874 1.00 89.44 101 TRP A O 1
ATOM 834 N N . GLN A 1 102 ? -25.713 12.873 21.354 1.00 89.38 102 GLN A N 1
ATOM 835 C CA . GLN A 1 102 ? -26.354 12.213 22.503 1.00 89.38 102 GLN A CA 1
ATOM 836 C C . GLN A 1 102 ? -26.872 10.822 22.134 1.00 89.38 102 GLN A C 1
ATOM 838 O O . GLN A 1 102 ? -26.533 9.839 22.783 1.00 89.38 102 GLN A O 1
ATOM 843 N N 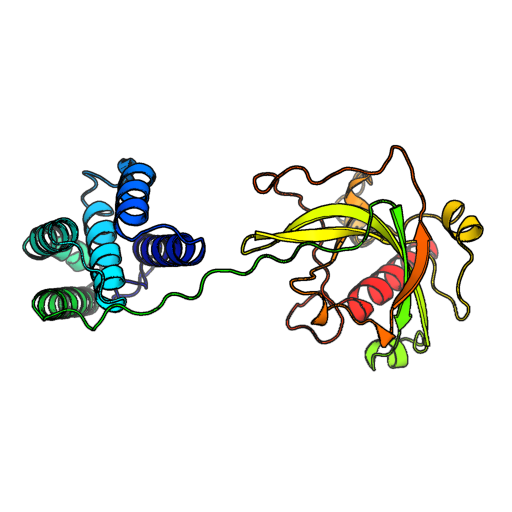. ASN A 1 103 ? -27.600 10.716 21.020 1.00 91.69 103 ASN A N 1
ATOM 844 C CA . ASN A 1 103 ? -28.087 9.431 20.525 1.00 91.69 103 ASN A CA 1
ATOM 845 C C . ASN A 1 103 ? -26.951 8.445 20.197 1.00 91.69 10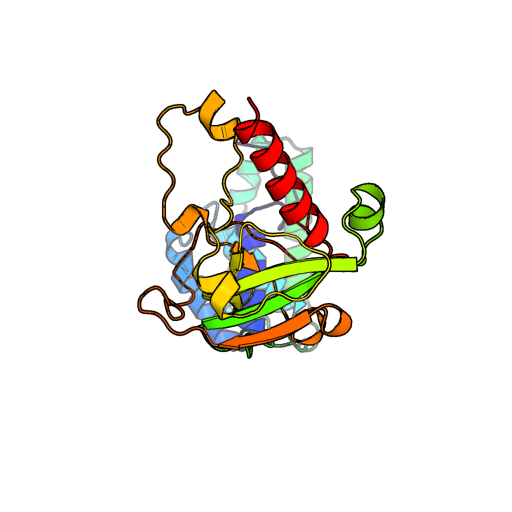3 ASN A C 1
ATOM 847 O O . ASN A 1 103 ? -27.139 7.235 20.324 1.00 91.69 103 ASN A O 1
ATOM 851 N N . THR A 1 104 ? -25.795 8.926 19.734 1.00 93.06 104 THR A N 1
ATOM 852 C CA . THR A 1 104 ? -24.608 8.087 19.505 1.00 93.06 104 THR A CA 1
ATOM 853 C C . THR A 1 104 ? -24.053 7.556 20.828 1.00 93.06 104 THR A C 1
ATOM 855 O O . THR A 1 104 ? -23.829 6.349 20.938 1.00 93.06 104 THR A O 1
ATOM 858 N N . LEU A 1 105 ? -23.896 8.420 21.834 1.00 93.12 105 LEU A N 1
ATOM 859 C CA . LEU A 1 105 ? -23.409 8.040 23.163 1.00 93.12 105 LEU A CA 1
ATOM 860 C C . LEU A 1 105 ? -24.378 7.093 23.886 1.00 93.12 105 LEU A C 1
ATOM 862 O O . LEU A 1 105 ? -23.948 6.089 24.448 1.00 93.12 105 LEU A O 1
ATOM 866 N N . ASP A 1 106 ? -25.688 7.330 23.803 1.00 93.62 106 ASP A N 1
ATOM 867 C CA . ASP A 1 106 ? -26.699 6.461 24.415 1.00 93.62 106 ASP A CA 1
ATOM 868 C C . ASP A 1 106 ? -26.715 5.065 23.788 1.00 93.62 106 ASP A C 1
ATOM 870 O O . ASP A 1 106 ? -26.793 4.058 24.496 1.00 93.62 106 ASP A O 1
ATOM 874 N N . LYS A 1 107 ? -26.575 4.977 22.459 1.00 95.44 107 LYS A N 1
ATOM 875 C CA . LYS A 1 107 ? -26.425 3.687 21.770 1.00 95.44 107 LYS A CA 1
ATOM 876 C C . LYS A 1 107 ? -25.162 2.961 22.215 1.00 95.44 107 LYS A C 1
ATOM 878 O O . LYS A 1 107 ? -25.211 1.748 22.422 1.00 95.44 107 LYS A O 1
ATOM 883 N N . LEU A 1 108 ? -24.049 3.679 22.370 1.00 96.38 108 LEU A N 1
ATOM 884 C CA . LEU A 1 108 ? -22.806 3.101 22.874 1.00 96.38 108 LEU A CA 1
ATOM 885 C C . LEU A 1 108 ? -22.978 2.599 24.314 1.00 96.38 108 LEU A C 1
ATOM 887 O O . LEU A 1 108 ? -22.635 1.454 24.598 1.00 96.38 108 LEU A O 1
ATOM 891 N N . ARG A 1 109 ? -23.582 3.397 25.202 1.00 96.06 109 ARG A N 1
ATOM 892 C CA . ARG A 1 109 ? -23.885 3.009 26.588 1.00 96.06 109 ARG A CA 1
ATOM 893 C C . ARG A 1 109 ? -24.711 1.726 26.639 1.00 96.06 109 ARG A C 1
ATOM 895 O O . ARG A 1 109 ? -24.305 0.766 27.292 1.00 96.06 109 ARG A O 1
ATOM 902 N N . GLN A 1 110 ? -25.838 1.689 25.925 1.00 96.00 110 GLN A N 1
ATOM 903 C CA . GLN A 1 110 ? -26.711 0.511 25.865 1.00 96.00 110 GLN A CA 1
ATOM 904 C C . GLN A 1 110 ? -25.945 -0.716 25.369 1.00 96.00 110 GLN A C 1
ATOM 906 O O . GLN A 1 110 ? -26.011 -1.780 25.978 1.00 96.00 110 GLN A O 1
ATOM 911 N N . LYS A 1 111 ? -25.156 -0.554 24.305 1.00 96.69 111 LYS A N 1
ATOM 912 C CA . LYS A 1 111 ? -24.320 -1.617 23.749 1.00 96.69 111 LYS A CA 1
ATOM 913 C C . LYS A 1 111 ? -23.320 -2.158 24.770 1.00 96.69 111 LYS A C 1
ATOM 915 O O . LYS A 1 111 ? -23.271 -3.367 24.975 1.00 96.69 111 LYS A O 1
ATOM 920 N N . LEU A 1 112 ? -22.568 -1.298 25.456 1.00 96.81 112 LEU A N 1
ATOM 921 C CA . LEU A 1 112 ? -21.563 -1.723 26.437 1.00 96.81 112 LEU A CA 1
ATOM 922 C C . LEU A 1 112 ? -22.177 -2.423 27.660 1.00 96.81 112 LEU A C 1
ATOM 924 O O . LEU A 1 112 ? -21.490 -3.210 28.312 1.00 96.81 112 LEU A O 1
ATOM 928 N N . GLN A 1 113 ? -23.454 -2.185 27.967 1.00 95.06 113 GLN A N 1
ATOM 929 C CA . GLN A 1 113 ? -24.179 -2.886 29.034 1.00 95.06 113 GLN A CA 1
ATOM 930 C C . GLN A 1 113 ? -24.613 -4.309 28.650 1.00 95.06 113 GLN A C 1
ATOM 932 O O . GLN A 1 113 ? -24.836 -5.126 29.541 1.00 95.06 113 GLN A O 1
ATOM 937 N N . THR A 1 114 ? -24.676 -4.635 27.359 1.00 95.44 114 THR A N 1
ATOM 938 C CA . THR A 1 114 ? -24.986 -5.994 26.890 1.00 95.44 114 THR A CA 1
ATOM 939 C C . THR A 1 114 ? -23.776 -6.928 26.942 1.00 95.44 114 THR A C 1
ATOM 941 O O . THR A 1 114 ? -22.622 -6.486 26.970 1.00 95.44 114 THR A O 1
ATOM 944 N N . GLU A 1 115 ? -24.039 -8.237 26.934 1.00 92.38 115 GLU A N 1
ATOM 945 C CA . GLU A 1 115 ? -22.990 -9.245 26.788 1.00 92.38 115 GLU A CA 1
ATOM 946 C C . GLU A 1 115 ? -22.317 -9.111 25.406 1.00 92.38 115 GLU A C 1
ATOM 948 O O . GLU A 1 115 ? -23.019 -9.028 24.391 1.00 92.38 115 GLU A O 1
ATOM 953 N N . PRO A 1 116 ? -20.971 -9.055 25.332 1.00 93.25 116 PRO A N 1
ATOM 954 C CA . PRO A 1 116 ? -20.273 -9.003 24.056 1.00 93.25 116 PRO A CA 1
ATOM 955 C C . PRO A 1 116 ? -20.575 -10.232 23.188 1.00 93.25 116 PRO A C 1
ATOM 957 O O . PRO A 1 116 ? -20.764 -11.332 23.710 1.00 93.25 116 PRO A O 1
ATOM 960 N N . PRO A 1 117 ? -20.556 -10.093 21.852 1.00 93.94 117 PRO A N 1
ATOM 961 C CA . PRO A 1 117 ? -20.626 -11.242 20.964 1.00 93.94 117 PRO A CA 1
ATOM 962 C C . PRO A 1 117 ? -19.458 -12.211 21.227 1.00 93.94 117 PRO A C 1
ATOM 964 O O . PRO A 1 117 ? -18.421 -11.798 21.752 1.00 93.94 117 PRO A O 1
ATOM 967 N N . PRO A 1 118 ? -19.561 -13.480 20.792 1.00 94.88 118 PRO A N 1
ATOM 968 C CA . PRO A 1 118 ? -18.451 -14.419 20.880 1.00 94.88 118 PRO A CA 1
ATOM 969 C C . PRO A 1 118 ? -17.171 -13.867 20.226 1.00 94.88 118 PRO A C 1
ATOM 971 O O . PRO A 1 118 ? -17.263 -13.184 19.194 1.00 94.88 118 PRO A O 1
ATOM 974 N N . PRO A 1 119 ? -15.976 -14.186 20.764 1.00 95.00 119 PRO A N 1
ATOM 975 C CA . PRO A 1 119 ? -14.712 -13.686 20.241 1.00 95.00 119 PRO A CA 1
ATOM 976 C C . PRO A 1 119 ? -14.568 -13.927 18.738 1.00 95.00 119 PRO A C 1
ATOM 978 O O . PRO A 1 119 ? -14.495 -15.062 18.259 1.00 95.00 119 PRO A O 1
ATOM 981 N N . LYS A 1 120 ? -14.480 -12.840 17.971 1.00 94.12 120 LYS A N 1
ATOM 982 C CA . LYS A 1 120 ? -14.306 -12.922 16.522 1.00 94.12 120 LYS A CA 1
ATOM 983 C C . LYS A 1 120 ? -12.883 -13.354 16.195 1.00 94.12 120 LYS A C 1
ATOM 985 O O . LYS A 1 120 ? -11.900 -12.862 16.766 1.00 94.12 120 LYS A O 1
ATOM 990 N N . LYS A 1 121 ? -12.762 -14.261 15.225 1.00 93.44 121 LYS A N 1
ATOM 991 C CA . LYS A 1 121 ? -11.471 -14.622 14.639 1.00 93.44 121 LYS A CA 1
ATOM 992 C C . LYS A 1 121 ? -10.964 -13.455 13.797 1.00 93.44 121 LYS A C 1
ATOM 994 O O . LYS A 1 121 ? -11.599 -13.069 12.821 1.00 93.44 121 LYS A O 1
ATOM 999 N N . VAL A 1 122 ? -9.792 -12.938 14.148 1.00 93.38 122 VAL A N 1
ATOM 1000 C CA . VAL A 1 122 ? -9.104 -11.918 13.353 1.00 93.38 122 VAL A CA 1
ATOM 1001 C C . VAL A 1 122 ? -8.118 -12.608 12.422 1.00 93.38 122 VAL A C 1
ATOM 1003 O O . VAL A 1 122 ? -7.242 -13.349 12.868 1.00 93.38 122 VAL A O 1
ATOM 1006 N N . SER A 1 123 ? -8.277 -12.405 11.113 1.00 93.06 123 SER A N 1
ATOM 1007 C CA . SER A 1 123 ? -7.310 -12.919 10.143 1.00 93.06 123 SER A CA 1
ATOM 1008 C C . SER A 1 123 ? -6.000 -12.164 10.290 1.00 93.06 123 SER A C 1
ATOM 1010 O O . SER A 1 123 ? -5.953 -10.955 10.057 1.00 93.06 123 SER A O 1
ATOM 1012 N N . LYS A 1 124 ? -4.928 -12.896 10.592 1.00 94.00 124 LYS A N 1
ATOM 1013 C CA . LYS A 1 124 ? -3.585 -12.328 10.577 1.00 94.00 124 LYS A CA 1
ATOM 1014 C C . LYS A 1 124 ? -3.197 -11.905 9.161 1.00 94.00 124 LYS A C 1
ATOM 1016 O O . LYS A 1 124 ? -3.625 -12.533 8.184 1.00 94.00 124 LYS A O 1
ATOM 1021 N N . TYR A 1 125 ? -2.398 -10.851 9.048 1.00 92.44 125 TYR A N 1
ATOM 1022 C CA . TYR A 1 125 ? -1.757 -10.511 7.787 1.00 92.44 125 TYR A CA 1
ATOM 1023 C C . TYR A 1 125 ? -0.834 -11.644 7.345 1.00 92.44 125 TYR A C 1
ATOM 1025 O O . TYR A 1 125 ? -0.208 -12.327 8.155 1.00 92.44 125 TYR A O 1
ATOM 1033 N N . ARG A 1 126 ? -0.755 -11.833 6.031 1.00 91.38 126 ARG A N 1
ATOM 1034 C CA . ARG A 1 126 ? 0.276 -12.647 5.395 1.00 91.38 126 ARG A CA 1
ATOM 1035 C C . ARG A 1 126 ? 1.097 -11.709 4.537 1.00 91.38 126 ARG 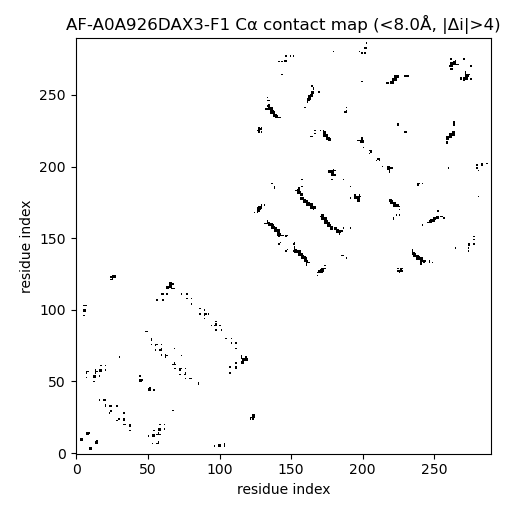A C 1
ATOM 1037 O O . ARG A 1 126 ? 0.631 -11.271 3.487 1.00 91.38 126 ARG A O 1
ATOM 1044 N N . PHE A 1 127 ? 2.277 -11.361 5.028 1.00 93.31 127 PHE A N 1
ATOM 1045 C CA . PHE A 1 127 ? 3.180 -10.499 4.288 1.00 93.31 127 PHE A CA 1
ATOM 1046 C C . PHE A 1 127 ? 3.776 -11.261 3.110 1.00 93.31 127 PHE A C 1
ATOM 1048 O O . PHE A 1 127 ? 3.962 -12.478 3.145 1.00 93.31 127 PHE A O 1
ATOM 1055 N N . TYR A 1 128 ? 4.020 -10.518 2.043 1.00 94.81 128 TYR A N 1
ATOM 1056 C CA . TYR A 1 128 ? 4.617 -11.029 0.824 1.00 94.81 128 TYR A CA 1
ATOM 1057 C C . TYR A 1 128 ? 5.968 -10.367 0.680 1.00 94.81 128 TYR A C 1
ATOM 1059 O O . TYR A 1 128 ? 6.092 -9.162 0.886 1.00 94.81 128 TYR A O 1
ATOM 1067 N N . PHE A 1 129 ? 6.937 -11.186 0.312 1.00 94.56 129 PHE A N 1
ATOM 1068 C CA . PHE A 1 129 ? 8.299 -10.788 0.044 1.00 94.56 129 PHE A CA 1
ATOM 1069 C C . PHE A 1 129 ? 8.570 -11.173 -1.403 1.00 94.56 129 PHE A C 1
ATOM 1071 O O . PHE A 1 129 ? 8.368 -12.335 -1.786 1.00 94.56 129 PHE A O 1
ATOM 1078 N N . CYS A 1 130 ? 8.942 -10.189 -2.219 1.00 94.12 130 CYS A N 1
ATOM 1079 C CA . CYS A 1 130 ? 9.283 -10.443 -3.608 1.00 94.12 130 CYS A CA 1
ATOM 1080 C C . CYS A 1 130 ? 10.452 -11.426 -3.684 1.00 94.12 130 CYS A C 1
ATOM 1082 O O . CYS A 1 130 ? 11.490 -11.216 -3.068 1.00 94.12 130 CYS A O 1
ATOM 1084 N N . LYS A 1 131 ? 10.276 -12.514 -4.439 1.00 93.81 131 LYS A N 1
ATOM 1085 C CA . LYS A 1 131 ? 11.271 -13.596 -4.525 1.00 93.81 131 LYS A CA 1
ATOM 1086 C C . LYS A 1 131 ? 12.426 -13.298 -5.483 1.00 93.81 131 LYS A C 1
ATOM 1088 O O . LYS A 1 131 ? 13.341 -14.106 -5.584 1.00 93.81 131 LYS A O 1
ATOM 1093 N N . TRP A 1 132 ? 12.347 -12.196 -6.220 1.00 96.25 132 TRP A N 1
ATOM 1094 C CA . TRP A 1 132 ? 13.404 -11.761 -7.128 1.00 96.25 132 TRP A CA 1
ATOM 1095 C C . TRP A 1 132 ? 14.646 -11.369 -6.336 1.00 96.25 132 TRP A C 1
ATOM 1097 O O . TRP A 1 132 ? 14.529 -10.778 -5.261 1.00 96.25 132 TRP A O 1
ATOM 1107 N N . GLN A 1 133 ? 15.822 -11.645 -6.876 1.00 97.12 133 GLN A N 1
ATOM 110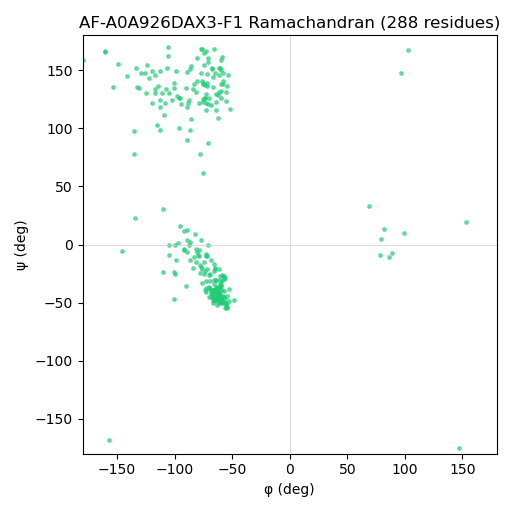8 C CA . GLN A 1 133 ? 17.090 -11.226 -6.293 1.00 97.12 133 GLN A CA 1
ATOM 1109 C C . GLN A 1 133 ? 17.439 -9.809 -6.753 1.00 97.12 133 GLN A C 1
ATOM 1111 O O . GLN A 1 133 ? 16.986 -9.346 -7.801 1.00 97.12 133 GLN A O 1
ATOM 1116 N N . LEU A 1 134 ? 18.214 -9.084 -5.943 1.00 98.06 134 LEU A N 1
ATOM 1117 C CA . LEU A 1 134 ? 18.769 -7.805 -6.386 1.00 98.06 134 LEU A CA 1
ATOM 1118 C C . LEU A 1 134 ? 19.647 -8.043 -7.617 1.00 98.06 134 LEU A C 1
ATOM 1120 O O . LEU A 1 134 ? 20.368 -9.036 -7.696 1.00 98.06 134 LEU A O 1
ATOM 1124 N N . GLY A 1 135 ? 19.534 -7.149 -8.590 1.00 97.69 135 GLY A N 1
ATOM 1125 C CA . GLY A 1 135 ? 20.162 -7.282 -9.894 1.00 97.69 135 GLY A CA 1
ATOM 1126 C C . GLY A 1 135 ? 19.352 -8.077 -10.916 1.00 97.69 135 GLY A C 1
ATOM 1127 O O . GLY A 1 135 ? 19.702 -8.025 -12.091 1.00 97.69 135 GLY A O 1
ATOM 1128 N N . ASP A 1 136 ? 18.271 -8.771 -10.538 1.00 98.25 136 ASP A N 1
ATOM 1129 C CA . ASP A 1 136 ? 17.462 -9.510 -11.513 1.00 98.25 136 ASP A CA 1
ATOM 1130 C C . ASP A 1 136 ? 16.901 -8.573 -12.586 1.00 98.25 136 ASP A C 1
ATOM 1132 O O . ASP A 1 136 ? 16.307 -7.535 -12.280 1.00 98.25 136 ASP A O 1
ATOM 1136 N N . VAL A 1 137 ? 17.056 -8.979 -13.844 1.00 98.31 137 VAL A N 1
ATOM 1137 C CA . VAL A 1 137 ? 16.590 -8.254 -15.021 1.00 98.31 137 VAL A CA 1
ATOM 1138 C C . VAL A 1 137 ? 15.441 -9.014 -15.660 1.00 98.31 137 VAL A C 1
ATOM 1140 O O . VAL A 1 137 ? 15.542 -10.210 -15.951 1.00 98.31 137 VAL A O 1
ATOM 1143 N N . TYR A 1 138 ? 14.357 -8.297 -15.929 1.00 98.31 138 TYR A N 1
ATOM 1144 C CA . TYR A 1 138 ? 13.182 -8.836 -16.592 1.00 98.31 138 TYR A CA 1
ATOM 1145 C C . TYR A 1 138 ? 12.818 -8.005 -17.820 1.00 98.31 138 TYR A C 1
ATOM 1147 O O . TYR A 1 138 ? 12.980 -6.786 -17.829 1.00 98.31 138 TYR A O 1
ATOM 1155 N N . ALA A 1 139 ? 12.272 -8.671 -18.834 1.00 98.44 139 ALA A N 1
ATOM 1156 C CA . ALA A 1 139 ? 11.532 -8.044 -19.919 1.00 98.44 139 ALA A CA 1
ATOM 1157 C C . ALA A 1 139 ? 10.036 -8.294 -19.735 1.00 98.44 139 ALA A C 1
ATOM 1159 O O . ALA A 1 139 ? 9.606 -9.432 -19.552 1.00 98.44 139 ALA A O 1
ATOM 1160 N N . TYR A 1 140 ? 9.246 -7.231 -19.818 1.00 98.50 140 TYR A N 1
ATOM 1161 C CA . TYR A 1 140 ? 7.794 -7.272 -19.822 1.00 98.50 140 TYR A CA 1
ATOM 1162 C C . TYR A 1 140 ? 7.274 -7.094 -21.247 1.00 98.50 140 TYR A C 1
ATOM 1164 O O . TYR A 1 140 ? 7.587 -6.096 -21.894 1.00 98.50 140 TYR A O 1
ATOM 1172 N N . ARG A 1 141 ? 6.464 -8.040 -21.723 1.00 98.50 141 ARG A N 1
ATOM 1173 C CA . ARG A 1 141 ? 5.778 -7.983 -23.013 1.00 98.50 141 ARG A CA 1
ATOM 1174 C C . ARG A 1 141 ? 4.434 -7.281 -22.872 1.00 98.50 141 ARG A C 1
ATOM 1176 O O . ARG A 1 141 ? 3.565 -7.766 -22.149 1.00 98.50 141 ARG A O 1
ATOM 1183 N N . PHE A 1 142 ? 4.229 -6.204 -23.615 1.00 98.44 142 PHE A N 1
ATOM 1184 C CA . PHE A 1 142 ? 2.962 -5.483 -23.641 1.00 98.44 142 PHE A CA 1
ATOM 1185 C C . PHE A 1 142 ? 1.839 -6.312 -24.270 1.00 98.44 142 PHE A C 1
ATOM 1187 O O . PHE A 1 142 ? 2.023 -6.952 -25.310 1.00 98.44 142 PHE A O 1
ATOM 1194 N N . SER A 1 143 ? 0.667 -6.300 -23.640 1.00 97.44 143 SER A N 1
ATOM 1195 C CA . SER A 1 143 ? -0.483 -7.122 -24.031 1.00 97.44 143 SER A CA 1
ATOM 1196 C C . SER A 1 143 ? -1.850 -6.470 -23.810 1.00 97.44 143 SER A C 1
ATOM 1198 O O . SER A 1 143 ? -2.863 -7.061 -24.188 1.00 97.44 143 SER A O 1
ATOM 1200 N N . SER A 1 144 ? -1.913 -5.287 -23.198 1.00 97.12 144 SER A N 1
ATOM 1201 C CA . SER A 1 144 ? -3.179 -4.586 -22.978 1.00 97.12 144 SER A CA 1
ATOM 1202 C C . SER A 1 144 ? -3.763 -3.994 -24.265 1.00 97.12 144 SER A C 1
ATOM 1204 O O . SER A 1 144 ? -3.093 -3.843 -25.291 1.00 97.12 144 SER A O 1
ATOM 1206 N N . GLU A 1 145 ? -5.033 -3.594 -24.200 1.00 97.25 145 GLU A N 1
ATOM 1207 C CA . GLU A 1 145 ? -5.643 -2.803 -25.272 1.00 97.25 145 GLU A CA 1
ATOM 1208 C C . GLU A 1 145 ? -5.002 -1.411 -25.384 1.00 97.25 145 GLU A C 1
ATOM 1210 O O . GLU A 1 145 ? -4.861 -0.872 -26.479 1.00 97.25 145 GLU A O 1
ATOM 1215 N N . PHE A 1 146 ? -4.526 -0.846 -24.272 1.00 97.06 146 PHE A N 1
ATOM 1216 C CA . PHE A 1 146 ? -3.858 0.451 -24.278 1.00 97.06 146 PHE A CA 1
ATOM 1217 C C . PHE A 1 146 ? -2.567 0.426 -25.100 1.00 97.06 146 PHE A C 1
ATOM 1219 O O . PHE A 1 146 ? -2.371 1.274 -25.974 1.00 97.06 146 PHE A O 1
ATOM 1226 N N . SER A 1 147 ? -1.705 -0.573 -24.884 1.00 97.56 147 SER A N 1
ATOM 1227 C CA . SER A 1 147 ? -0.486 -0.710 -25.685 1.00 97.56 147 SER A CA 1
ATOM 1228 C C . SER A 1 147 ? -0.788 -0.985 -27.154 1.00 97.56 147 SER A C 1
ATOM 1230 O O . SER A 1 147 ? -0.046 -0.519 -28.015 1.00 97.56 147 SER A O 1
ATOM 1232 N N . ARG A 1 148 ? -1.901 -1.655 -27.474 1.00 98.00 148 ARG A N 1
ATOM 1233 C CA . ARG A 1 148 ? -2.374 -1.818 -28.857 1.00 98.00 148 ARG A CA 1
ATOM 1234 C C . ARG A 1 148 ? -2.719 -0.491 -29.507 1.00 98.00 148 ARG A C 1
ATOM 1236 O O . ARG A 1 148 ? -2.174 -0.192 -30.566 1.00 98.00 148 ARG A O 1
ATOM 1243 N N . VAL A 1 149 ? -3.545 0.323 -28.855 1.00 97.88 149 VAL A N 1
ATOM 1244 C CA . VAL A 1 149 ? -3.929 1.654 -29.351 1.00 97.88 149 VAL A CA 1
ATOM 1245 C C . VAL A 1 149 ? -2.708 2.566 -29.513 1.00 97.88 149 VAL A C 1
ATOM 1247 O O . VAL A 1 149 ? -2.636 3.337 -30.467 1.00 97.88 149 VAL A O 1
ATOM 1250 N N . LYS A 1 150 ? -1.719 2.458 -28.620 1.00 97.56 150 LYS A N 1
ATOM 1251 C CA . LYS A 1 150 ? -0.470 3.234 -28.683 1.00 97.56 150 LYS A CA 1
ATOM 1252 C C . LYS A 1 150 ? 0.586 2.667 -29.647 1.00 97.56 150 LYS A C 1
ATOM 1254 O O . LYS A 1 150 ? 1.625 3.296 -29.811 1.00 97.56 150 LYS A O 1
ATOM 1259 N N . GLY A 1 151 ? 0.349 1.513 -30.279 1.00 97.75 151 GLY A N 1
ATOM 1260 C CA . GLY A 1 151 ? 1.281 0.893 -31.235 1.00 97.75 151 GLY A CA 1
ATOM 1261 C C . GLY A 1 151 ? 2.430 0.080 -30.614 1.00 97.75 151 GLY A C 1
ATOM 1262 O O . GLY A 1 151 ? 3.371 -0.291 -31.312 1.00 97.75 151 GLY A O 1
ATOM 1263 N N . PHE A 1 152 ? 2.358 -0.233 -29.319 1.00 98.12 152 PHE A N 1
ATOM 1264 C CA . PHE A 1 152 ? 3.372 -0.986 -28.566 1.00 98.12 152 PHE A CA 1
ATOM 1265 C C . PHE A 1 152 ? 2.993 -2.441 -28.265 1.00 98.12 152 PHE A C 1
ATOM 1267 O O . PHE A 1 152 ? 3.774 -3.161 -27.647 1.00 98.12 152 PHE A O 1
ATOM 1274 N N . PHE A 1 153 ? 1.816 -2.904 -28.690 1.00 98.12 153 PHE A N 1
ATOM 1275 C CA . PHE A 1 153 ? 1.365 -4.270 -28.415 1.00 98.12 153 PHE A CA 1
ATOM 1276 C C . PHE A 1 153 ? 2.364 -5.327 -28.897 1.00 98.12 153 PHE A C 1
ATOM 1278 O O . PHE A 1 153 ? 2.830 -5.301 -30.035 1.00 98.12 153 PHE A O 1
ATOM 1285 N N . GLY A 1 154 ? 2.678 -6.278 -28.019 1.00 97.88 154 GLY A N 1
ATOM 1286 C CA . GLY A 1 154 ? 3.626 -7.354 -28.279 1.00 97.88 154 GLY A CA 1
ATOM 1287 C C . GLY A 1 154 ? 5.100 -6.958 -28.184 1.00 97.88 154 GLY A C 1
ATOM 1288 O O . GLY A 1 154 ? 5.927 -7.871 -28.198 1.00 97.88 154 GLY A O 1
ATOM 1289 N N . GLN A 1 155 ? 5.419 -5.664 -28.061 1.00 98.44 155 GLN A N 1
ATOM 1290 C CA . GLN A 1 155 ? 6.773 -5.172 -27.800 1.00 98.44 155 GLN A CA 1
ATOM 1291 C C . GLN A 1 155 ? 7.154 -5.365 -26.327 1.00 98.44 155 GLN A C 1
ATOM 1293 O O . GLN A 1 155 ? 6.314 -5.673 -25.479 1.00 98.44 155 GLN A O 1
ATOM 1298 N N . TYR A 1 156 ? 8.435 -5.182 -26.034 1.00 98.44 156 TYR A N 1
ATOM 1299 C CA . TYR A 1 156 ? 9.036 -5.405 -24.733 1.00 98.44 156 TYR A CA 1
ATOM 1300 C C . TYR A 1 156 ? 9.591 -4.116 -24.148 1.00 98.44 156 TYR A C 1
ATOM 1302 O O . TYR A 1 156 ? 10.157 -3.297 -24.866 1.00 98.44 156 TYR A O 1
ATOM 1310 N N . ILE A 1 157 ? 9.498 -4.003 -22.828 1.00 98.44 157 ILE A N 1
ATOM 1311 C CA . ILE A 1 157 ? 10.262 -3.063 -22.010 1.00 98.44 157 ILE A CA 1
ATOM 1312 C C . ILE A 1 157 ? 11.047 -3.854 -20.968 1.00 98.44 157 ILE A C 1
ATOM 1314 O O . ILE A 1 157 ? 10.558 -4.868 -20.470 1.00 98.44 157 ILE A O 1
ATOM 1318 N N . ALA A 1 158 ? 12.261 -3.422 -20.644 1.00 98.38 158 ALA A N 1
ATOM 1319 C CA . ALA A 1 158 ? 13.109 -4.107 -19.675 1.00 98.38 158 ALA A CA 1
ATOM 1320 C C . ALA A 1 158 ? 13.310 -3.275 -18.408 1.00 98.38 158 ALA A C 1
ATOM 1322 O O . ALA A 1 158 ? 13.353 -2.045 -18.460 1.00 98.38 158 ALA A O 1
ATOM 1323 N N . PHE A 1 159 ? 13.487 -3.950 -17.276 1.00 98.38 159 PHE A N 1
ATOM 1324 C CA . PHE A 1 159 ? 13.814 -3.322 -16.001 1.00 98.38 159 PHE A CA 1
ATOM 1325 C C . PHE A 1 159 ? 14.670 -4.239 -15.123 1.00 98.38 159 PHE A C 1
ATOM 1327 O O . PHE A 1 159 ? 14.628 -5.465 -15.256 1.00 98.38 159 PHE A O 1
ATOM 1334 N N . ARG A 1 160 ? 15.432 -3.639 -14.210 1.00 98.12 160 ARG A N 1
ATOM 1335 C CA . ARG A 1 160 ? 16.308 -4.316 -13.246 1.00 98.12 160 ARG A CA 1
ATOM 1336 C C . ARG A 1 160 ? 15.833 -4.038 -11.829 1.00 98.12 160 ARG A C 1
ATOM 1338 O O . ARG A 1 160 ? 15.563 -2.890 -11.489 1.00 98.12 160 ARG A O 1
ATOM 1345 N N . LYS A 1 161 ? 15.745 -5.063 -10.980 1.00 98.06 161 LYS A N 1
ATOM 1346 C CA . LYS A 1 161 ? 15.488 -4.872 -9.546 1.00 98.06 161 LYS A CA 1
ATOM 1347 C C . LYS A 1 161 ? 16.740 -4.318 -8.877 1.00 98.06 161 LYS A C 1
ATOM 1349 O O . LYS A 1 161 ? 17.746 -5.015 -8.800 1.00 98.06 161 LYS A O 1
ATOM 1354 N N . VAL A 1 162 ? 16.655 -3.101 -8.351 1.00 97.69 162 VAL A N 1
ATOM 1355 C CA . VAL A 1 162 ? 17.794 -2.411 -7.725 1.00 97.69 162 VAL A CA 1
ATOM 1356 C C . VAL A 1 162 ? 17.671 -2.277 -6.215 1.00 97.69 162 VAL A C 1
ATOM 1358 O O . VAL A 1 162 ? 18.675 -2.148 -5.522 1.00 97.69 162 VAL A O 1
ATOM 1361 N N . SER A 1 163 ? 16.448 -2.324 -5.686 1.00 97.12 163 SER A N 1
ATOM 1362 C CA . SER A 1 163 ? 16.212 -2.222 -4.250 1.00 97.12 163 SER A CA 1
ATOM 1363 C C . SER A 1 163 ? 14.871 -2.846 -3.854 1.00 97.12 163 SER A C 1
ATOM 1365 O O . SER A 1 163 ? 14.238 -3.577 -4.627 1.00 97.12 163 SER A O 1
ATOM 1367 N N . GLU A 1 164 ? 14.445 -2.588 -2.626 1.00 96.81 164 GLU A N 1
ATOM 1368 C CA . GLU A 1 164 ? 13.233 -3.100 -2.011 1.00 96.81 164 GLU A CA 1
ATOM 1369 C C . GLU A 1 164 ? 12.592 -2.015 -1.150 1.00 96.81 164 GLU A C 1
ATOM 1371 O O . GLU A 1 164 ? 13.277 -1.222 -0.507 1.00 96.81 164 GLU A O 1
ATOM 1376 N N . ALA A 1 165 ? 11.263 -1.993 -1.113 1.00 95.88 165 ALA A N 1
ATOM 1377 C CA . ALA A 1 165 ? 10.511 -1.027 -0.328 1.00 95.88 165 ALA A CA 1
ATOM 1378 C C . ALA A 1 165 ? 9.393 -1.694 0.468 1.00 95.88 165 ALA A C 1
ATOM 1380 O O . ALA A 1 165 ? 8.815 -2.701 0.053 1.00 95.88 165 ALA A O 1
ATOM 1381 N N . SER A 1 166 ? 9.054 -1.078 1.598 1.00 94.56 166 SER A N 1
ATOM 1382 C CA . SER A 1 166 ? 7.879 -1.437 2.386 1.00 94.56 166 SER A CA 1
ATOM 1383 C C . SER A 1 166 ? 6.607 -0.992 1.658 1.00 94.56 166 SER A C 1
ATOM 1385 O O . SER A 1 166 ? 6.530 0.126 1.140 1.00 94.56 166 SER A O 1
ATOM 1387 N N . TRP A 1 167 ? 5.598 -1.860 1.631 1.00 93.62 167 TRP A N 1
ATOM 1388 C CA . TRP A 1 167 ? 4.261 -1.558 1.127 1.00 93.62 167 TRP A CA 1
ATOM 1389 C C . TRP A 1 167 ? 3.199 -2.041 2.105 1.00 93.62 167 TRP A C 1
ATOM 1391 O O . TRP A 1 167 ? 3.270 -3.165 2.608 1.00 93.62 167 TRP A O 1
ATOM 1401 N N . TRP A 1 168 ? 2.188 -1.212 2.365 1.00 89.56 168 TRP A N 1
ATOM 1402 C CA . TRP A 1 168 ? 1.131 -1.546 3.319 1.00 89.56 168 TRP A CA 1
ATOM 1403 C C . TRP A 1 168 ? 0.467 -2.897 2.974 1.00 89.56 168 TRP A C 1
ATOM 1405 O O . TRP A 1 168 ? 0.199 -3.157 1.796 1.00 89.56 168 TRP A O 1
ATOM 1415 N N . PRO A 1 169 ? 0.200 -3.779 3.960 1.00 90.88 169 PRO A N 1
ATOM 1416 C CA . PRO A 1 169 ? 0.345 -3.599 5.413 1.00 90.88 169 PRO A CA 1
ATOM 1417 C C . PRO A 1 169 ? 1.726 -3.975 5.984 1.00 90.88 169 PRO A C 1
ATOM 1419 O O . PRO A 1 169 ? 1.917 -3.960 7.199 1.00 90.88 169 PRO A O 1
ATOM 1422 N N . GLY A 1 170 ? 2.688 -4.339 5.142 1.00 92.19 170 GLY A N 1
ATOM 1423 C CA . GLY A 1 170 ? 4.009 -4.834 5.554 1.00 92.19 170 GLY A CA 1
ATOM 1424 C C . GLY A 1 170 ? 4.660 -5.753 4.519 1.00 92.19 170 GLY A C 1
ATOM 1425 O O . GLY A 1 170 ? 5.523 -6.554 4.859 1.00 92.19 170 GLY A O 1
ATOM 1426 N N . HIS A 1 171 ? 4.206 -5.702 3.266 1.00 95.19 171 HIS A N 1
ATOM 1427 C CA . HIS A 1 171 ? 4.855 -6.388 2.159 1.00 95.19 171 HIS A CA 1
ATOM 1428 C C . HIS A 1 171 ? 6.216 -5.746 1.870 1.00 95.19 171 HIS A C 1
ATOM 1430 O O . HIS A 1 171 ? 6.395 -4.546 2.078 1.00 95.19 171 HIS A O 1
ATOM 1436 N N . ILE A 1 172 ? 7.141 -6.537 1.334 1.00 96.06 172 ILE A N 1
ATOM 1437 C CA . ILE A 1 172 ? 8.394 -6.051 0.758 1.00 96.06 172 ILE A CA 1
ATOM 1438 C C . ILE A 1 172 ? 8.301 -6.233 -0.754 1.00 96.06 172 ILE A C 1
ATOM 1440 O O . ILE A 1 172 ? 8.244 -7.358 -1.265 1.00 96.06 172 ILE A O 1
ATOM 1444 N N . ILE A 1 173 ? 8.225 -5.106 -1.457 1.00 96.50 173 ILE A N 1
ATOM 1445 C CA . ILE A 1 173 ? 8.022 -5.028 -2.905 1.00 96.50 173 ILE A CA 1
ATOM 1446 C C . ILE A 1 173 ? 9.322 -4.621 -3.606 1.00 96.50 173 ILE A C 1
ATOM 1448 O O . ILE A 1 173 ? 10.146 -3.932 -2.999 1.00 96.50 173 ILE A O 1
ATOM 1452 N N . PRO A 1 174 ? 9.538 -5.032 -4.867 1.00 97.56 174 PRO A N 1
ATOM 1453 C CA . PRO A 1 174 ? 10.747 -4.662 -5.583 1.00 97.56 174 PRO A CA 1
ATOM 1454 C C . PRO A 1 174 ? 10.717 -3.177 -5.957 1.00 97.56 174 PRO A C 1
ATOM 1456 O O . PRO A 1 174 ? 9.694 -2.648 -6.403 1.00 97.56 174 PRO A O 1
ATOM 1459 N N . VAL A 1 175 ? 11.869 -2.531 -5.810 1.00 97.94 175 VAL A N 1
ATOM 1460 C CA . VAL A 1 175 ? 12.172 -1.256 -6.455 1.00 97.94 175 VAL A CA 1
ATOM 1461 C C . VAL A 1 175 ? 12.988 -1.561 -7.699 1.00 97.94 175 VAL A C 1
ATOM 1463 O O . VAL A 1 175 ? 13.980 -2.294 -7.621 1.00 97.94 175 VAL A O 1
ATOM 1466 N N . VAL A 1 176 ? 12.559 -1.040 -8.843 1.00 98.12 176 VAL A N 1
ATOM 1467 C CA . VAL A 1 176 ? 13.202 -1.324 -10.128 1.00 98.12 176 VAL A CA 1
ATOM 1468 C C . VAL A 1 176 ? 13.639 -0.042 -10.829 1.00 98.12 176 VAL A C 1
ATOM 1470 O O . VAL A 1 176 ? 13.061 1.019 -10.605 1.00 98.12 176 VAL A O 1
ATOM 1473 N N . GLU A 1 177 ? 14.648 -0.169 -11.681 1.00 97.88 177 GLU A N 1
ATOM 1474 C CA . GLU A 1 177 ? 15.031 0.825 -12.681 1.00 97.88 177 GLU A CA 1
ATOM 1475 C C . GLU A 1 177 ? 14.643 0.308 -14.058 1.00 97.88 177 GLU A C 1
ATOM 1477 O O . GLU A 1 177 ? 14.885 -0.855 -14.391 1.00 97.88 177 GLU A O 1
ATOM 1482 N N . VAL A 1 178 ? 14.028 1.166 -14.861 1.00 98.19 178 VAL A N 1
ATOM 1483 C CA . VAL A 1 178 ? 13.539 0.808 -16.193 1.00 98.19 178 VAL A CA 1
ATOM 1484 C C . VAL A 1 178 ? 14.530 1.305 -17.233 1.00 98.19 178 VAL A C 1
ATOM 1486 O O . VAL A 1 178 ? 14.985 2.442 -17.153 1.00 98.19 178 VAL A O 1
ATOM 1489 N N . TYR A 1 179 ? 14.871 0.479 -18.217 1.00 97.81 179 TYR A N 1
ATOM 1490 C CA . TYR A 1 179 ? 15.743 0.900 -19.313 1.00 97.81 179 TYR A CA 1
ATOM 1491 C C . TYR A 1 179 ? 14.960 1.775 -20.300 1.00 97.81 179 TYR A C 1
ATOM 1493 O O . TYR A 1 179 ? 13.799 1.493 -20.601 1.00 97.81 179 TYR A O 1
ATOM 1501 N N . ASN A 1 180 ? 15.584 2.832 -20.824 1.00 96.50 180 ASN A N 1
ATOM 1502 C CA . ASN A 1 180 ? 15.004 3.745 -21.813 1.00 96.50 180 ASN A CA 1
ATOM 1503 C C . ASN A 1 180 ? 14.971 3.101 -23.209 1.00 96.50 180 ASN A C 1
ATOM 1505 O O . ASN A 1 180 ? 15.634 3.533 -24.151 1.00 96.50 180 ASN A O 1
ATOM 1509 N N . TRP A 1 181 ? 14.239 1.998 -23.322 1.00 96.00 181 TRP A N 1
ATOM 1510 C CA . TRP A 1 181 ? 14.155 1.194 -24.526 1.00 96.00 181 TRP A CA 1
ATOM 1511 C C . TRP A 1 181 ? 12.823 0.446 -24.578 1.00 96.00 181 TRP A C 1
ATOM 1513 O O . TRP A 1 181 ? 12.401 -0.166 -23.596 1.00 96.00 181 TRP A O 1
ATOM 1523 N N . ILE A 1 182 ? 12.197 0.466 -25.755 1.00 97.50 182 ILE A N 1
ATOM 1524 C CA . ILE A 1 182 ? 11.073 -0.397 -26.112 1.00 97.50 182 ILE A CA 1
ATOM 1525 C C . ILE A 1 182 ? 11.379 -1.018 -27.477 1.00 97.50 182 ILE A C 1
ATOM 1527 O O . ILE A 1 182 ? 11.836 -0.316 -28.383 1.00 97.50 182 ILE A O 1
ATOM 1531 N N . GLY A 1 183 ? 11.152 -2.322 -27.640 1.00 96.69 183 GLY A N 1
ATOM 1532 C CA . GLY A 1 183 ? 11.393 -2.982 -28.924 1.00 96.69 183 GLY A CA 1
ATOM 1533 C C . GLY A 1 183 ? 10.677 -4.314 -29.115 1.00 96.69 183 GLY A C 1
ATOM 1534 O O . GLY A 1 183 ? 10.152 -4.906 -28.179 1.00 96.69 183 GLY A O 1
ATOM 1535 N N . SER A 1 184 ? 10.646 -4.793 -30.358 1.00 96.44 184 SER A N 1
ATOM 1536 C CA . SER A 1 184 ? 9.912 -6.000 -30.769 1.00 96.44 184 SER A CA 1
ATOM 1537 C C . SER A 1 184 ? 10.600 -7.323 -30.418 1.00 96.44 184 SER A C 1
ATOM 1539 O O . SER A 1 184 ? 9.951 -8.365 -30.428 1.00 96.44 184 SER A O 1
ATOM 1541 N N . GLU A 1 185 ? 11.897 -7.295 -30.116 1.00 96.00 185 GLU A N 1
ATOM 1542 C CA . GLU A 1 185 ? 12.713 -8.472 -29.798 1.00 96.00 185 GLU A CA 1
ATOM 1543 C C . GLU A 1 185 ? 13.292 -8.364 -28.390 1.00 96.00 185 GLU A C 1
ATOM 1545 O O . GLU A 1 185 ? 13.576 -7.262 -27.923 1.00 96.00 185 GLU A O 1
ATOM 1550 N N . LEU A 1 186 ? 13.496 -9.501 -27.720 1.00 96.31 186 LEU A N 1
ATOM 1551 C CA . LEU A 1 186 ? 14.092 -9.521 -26.385 1.00 96.31 186 LEU A CA 1
ATOM 1552 C C . LEU A 1 186 ? 15.523 -8.953 -26.423 1.00 96.31 186 LEU A C 1
ATOM 1554 O O . LEU A 1 186 ? 16.340 -9.412 -27.225 1.00 96.31 186 LEU A O 1
ATOM 1558 N N . PRO A 1 187 ? 15.860 -7.980 -25.560 1.00 94.31 187 PRO A N 1
ATOM 1559 C CA . PRO A 1 187 ? 17.202 -7.423 -25.511 1.00 94.31 187 PRO A CA 1
ATOM 1560 C C . PRO A 1 187 ? 18.150 -8.389 -24.786 1.00 94.31 187 PRO A C 1
ATOM 1562 O O . PRO A 1 187 ? 17.750 -9.078 -23.847 1.00 94.31 187 PRO A O 1
ATOM 1565 N N . SER A 1 188 ? 19.426 -8.410 -25.183 1.00 94.06 188 SER A N 1
ATOM 1566 C CA . SER A 1 188 ? 20.458 -9.087 -24.394 1.00 94.06 188 SER A CA 1
ATOM 1567 C C . SER A 1 188 ? 20.812 -8.262 -23.155 1.00 94.06 188 SER A C 1
ATOM 1569 O O . SER A 1 188 ? 20.684 -7.033 -23.141 1.00 94.06 188 SER A O 1
ATOM 1571 N N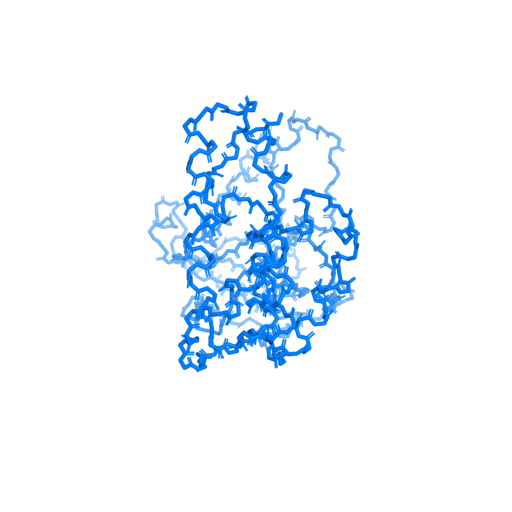 . VAL A 1 189 ? 21.294 -8.932 -22.114 1.00 92.31 189 VAL A N 1
ATOM 1572 C CA . VAL A 1 189 ? 21.700 -8.279 -20.867 1.00 92.31 189 VAL A CA 1
ATOM 1573 C C . VAL A 1 189 ? 22.869 -7.307 -21.101 1.00 92.31 189 VAL A C 1
ATOM 1575 O O . VAL A 1 189 ? 22.875 -6.210 -20.546 1.00 92.31 189 VAL A O 1
ATOM 1578 N N . GLU A 1 190 ? 23.808 -7.636 -21.993 1.00 91.31 190 GLU A N 1
ATOM 1579 C CA . GLU A 1 190 ? 24.943 -6.770 -22.352 1.00 91.31 190 GLU A CA 1
ATOM 1580 C C . GLU A 1 190 ? 24.492 -5.493 -23.071 1.00 91.31 190 GLU A C 1
ATOM 1582 O O . GLU A 1 190 ? 25.085 -4.428 -22.895 1.00 91.31 190 GLU A O 1
ATOM 1587 N N . ARG A 1 191 ? 23.426 -5.578 -23.881 1.00 93.19 191 ARG A N 1
ATOM 1588 C CA . ARG A 1 191 ? 22.815 -4.397 -24.502 1.00 93.19 191 ARG A CA 1
ATOM 1589 C C . ARG A 1 191 ? 22.201 -3.493 -23.438 1.00 93.19 191 ARG A C 1
ATOM 1591 O O . ARG A 1 191 ? 22.399 -2.280 -23.489 1.00 93.19 191 ARG A O 1
ATOM 1598 N N . LEU A 1 192 ? 21.476 -4.072 -22.481 1.00 93.94 192 LEU A N 1
ATOM 1599 C CA . LEU A 1 192 ? 20.823 -3.316 -21.412 1.00 93.94 192 LEU A CA 1
ATOM 1600 C C . LEU A 1 192 ? 21.830 -2.595 -20.511 1.00 93.94 192 LEU A C 1
ATOM 1602 O O . LEU A 1 192 ? 21.598 -1.442 -20.173 1.00 93.94 192 LEU A O 1
ATOM 1606 N N . GLN A 1 193 ? 22.988 -3.197 -20.216 1.00 90.94 193 GLN A N 1
ATOM 1607 C CA . GLN A 1 193 ? 24.069 -2.528 -19.469 1.00 90.94 193 GLN A CA 1
ATOM 1608 C C . GLN A 1 193 ? 24.544 -1.213 -20.109 1.00 90.94 193 GLN A C 1
ATOM 1610 O O . GLN A 1 193 ? 25.034 -0.332 -19.412 1.00 90.94 193 GLN A O 1
ATOM 1615 N N . ARG A 1 194 ? 24.427 -1.087 -21.436 1.00 93.38 194 ARG A N 1
ATOM 1616 C CA . ARG A 1 194 ? 24.826 0.108 -22.201 1.00 93.38 194 ARG A CA 1
ATOM 1617 C C . ARG A 1 194 ? 23.645 1.014 -22.543 1.00 93.38 194 ARG A C 1
ATOM 1619 O O . ARG A 1 194 ? 23.825 2.011 -23.234 1.00 93.38 194 ARG A O 1
ATOM 1626 N N . THR A 1 195 ? 22.438 0.631 -22.138 1.00 94.88 195 THR A N 1
ATOM 1627 C CA . THR A 1 195 ? 21.213 1.377 -22.414 1.00 94.88 195 THR A CA 1
ATOM 1628 C C . THR A 1 195 ? 20.979 2.366 -21.283 1.00 94.88 195 THR A C 1
ATOM 1630 O O . THR A 1 195 ? 21.087 2.011 -20.111 1.00 94.88 195 THR A O 1
ATOM 1633 N N . GLU A 1 196 ? 20.640 3.605 -21.626 1.00 95.56 196 GLU A N 1
ATOM 1634 C CA . GLU A 1 196 ? 20.313 4.617 -20.625 1.00 95.56 196 GLU A CA 1
ATOM 1635 C C . GLU A 1 196 ? 19.099 4.209 -19.783 1.00 95.56 196 GLU A C 1
ATOM 1637 O O . GLU A 1 196 ? 18.207 3.490 -20.237 1.00 95.56 196 GLU A O 1
ATOM 1642 N N . ARG A 1 197 ? 19.049 4.692 -18.542 1.00 95.75 197 ARG A N 1
ATOM 1643 C CA . ARG A 1 197 ? 17.912 4.485 -17.642 1.00 95.75 197 ARG A CA 1
ATOM 1644 C C . ARG A 1 197 ? 16.800 5.476 -17.983 1.00 95.75 197 ARG A C 1
ATOM 1646 O O . ARG A 1 197 ? 17.053 6.641 -18.283 1.00 95.75 197 ARG A O 1
ATOM 1653 N N . MET A 1 198 ? 15.555 5.021 -17.931 1.00 96.62 198 MET A N 1
ATOM 1654 C CA . MET A 1 198 ? 14.380 5.858 -18.136 1.00 96.62 198 MET A CA 1
ATOM 1655 C C . MET A 1 198 ? 14.156 6.741 -16.909 1.00 96.62 198 MET A C 1
ATOM 1657 O O . MET A 1 198 ? 14.026 6.246 -15.789 1.00 96.62 198 MET A O 1
ATOM 1661 N N . LYS A 1 199 ? 14.052 8.049 -17.138 1.00 95.94 199 LYS A N 1
ATOM 1662 C CA . LYS A 1 199 ? 13.707 9.038 -16.114 1.00 95.94 199 LYS A CA 1
ATOM 1663 C C . LYS A 1 199 ? 12.222 8.909 -15.756 1.00 95.94 199 LYS A C 1
ATOM 1665 O O . LYS A 1 199 ? 11.361 8.930 -16.633 1.00 95.94 199 LYS A O 1
ATOM 1670 N N . GLN A 1 200 ? 11.926 8.818 -14.469 1.00 95.12 200 GLN A N 1
ATOM 1671 C CA . GLN A 1 200 ? 10.581 8.691 -13.893 1.00 95.12 200 GLN A CA 1
ATOM 1672 C C . GLN A 1 200 ? 9.965 10.055 -13.539 1.00 95.12 200 GLN A C 1
ATOM 1674 O O . GLN A 1 200 ? 8.793 10.148 -13.161 1.00 95.12 200 GLN A O 1
ATOM 1679 N N . VAL A 1 201 ? 10.737 11.131 -13.719 1.00 94.25 201 VAL A N 1
ATOM 1680 C CA . VAL A 1 201 ? 10.263 12.514 -13.683 1.00 94.25 201 VAL A CA 1
ATOM 1681 C C . VAL A 1 201 ? 9.676 12.915 -15.038 1.00 94.25 201 VAL A C 1
ATOM 1683 O O . VAL A 1 201 ? 10.202 12.585 -16.100 1.00 94.25 201 VAL A O 1
ATOM 1686 N N . ARG A 1 202 ? 8.552 13.637 -15.015 1.00 93.19 202 ARG A N 1
ATOM 1687 C CA . ARG A 1 202 ? 7.897 14.121 -16.238 1.00 93.19 202 ARG A CA 1
ATOM 1688 C C . ARG A 1 202 ? 8.678 15.307 -16.823 1.00 93.19 202 ARG A C 1
ATOM 1690 O O . ARG A 1 202 ? 8.960 16.235 -16.068 1.00 93.19 202 ARG A O 1
ATOM 1697 N N . PRO A 1 203 ? 8.880 15.391 -18.152 1.00 92.94 203 PRO A N 1
ATOM 1698 C CA . PRO A 1 203 ? 9.538 16.544 -18.782 1.00 92.94 203 PRO A CA 1
ATOM 1699 C C . PRO A 1 203 ? 8.870 17.896 -18.491 1.00 92.94 203 PRO A C 1
ATOM 1701 O O . PRO A 1 203 ? 9.517 18.936 -18.481 1.00 92.94 203 PRO A O 1
ATOM 1704 N N . SER A 1 204 ? 7.563 17.905 -18.215 1.00 92.19 204 SER A N 1
ATOM 1705 C CA . SER A 1 204 ? 6.839 19.125 -17.845 1.00 92.19 204 SER A CA 1
ATOM 1706 C C . SER A 1 204 ? 7.362 19.775 -16.560 1.00 92.19 204 SER A C 1
ATOM 1708 O O . SER A 1 204 ? 7.129 20.961 -16.363 1.00 92.19 204 SER A O 1
ATOM 1710 N N . VAL A 1 205 ? 8.059 19.033 -15.689 1.00 92.38 205 VAL A N 1
ATOM 1711 C CA . VAL A 1 205 ? 8.651 19.586 -14.460 1.00 92.38 205 VAL A CA 1
ATOM 1712 C C . VAL A 1 205 ? 9.602 20.736 -14.785 1.00 92.38 205 VAL A C 1
ATOM 1714 O O . VAL A 1 205 ? 9.505 21.773 -14.141 1.00 92.38 205 VAL A O 1
ATOM 1717 N N . PHE A 1 206 ? 10.402 20.631 -15.849 1.00 91.50 206 PHE A N 1
ATOM 1718 C CA . PHE A 1 206 ? 11.355 21.674 -16.252 1.00 91.50 206 PHE A CA 1
ATOM 1719 C C . PHE A 1 206 ? 10.690 22.979 -16.717 1.00 91.50 206 PHE A C 1
ATOM 1721 O O . PHE A 1 206 ? 11.337 24.019 -16.751 1.00 91.50 206 PHE A O 1
ATOM 1728 N N . GLN A 1 207 ? 9.392 22.964 -17.040 1.00 90.88 207 GLN A N 1
ATOM 1729 C CA . GLN A 1 207 ? 8.649 24.189 -17.368 1.00 90.88 207 GLN A CA 1
ATOM 1730 C C . GLN A 1 207 ? 8.306 25.000 -16.112 1.00 90.88 207 GLN A C 1
ATOM 1732 O O . GLN A 1 207 ? 8.255 26.225 -16.163 1.00 90.88 207 GLN A O 1
ATOM 1737 N N . TYR A 1 208 ? 8.069 24.318 -14.989 1.00 92.56 208 TYR A N 1
ATOM 1738 C CA . TYR A 1 208 ? 7.691 24.939 -13.715 1.00 92.56 208 TYR A CA 1
ATOM 1739 C C . TYR A 1 208 ? 8.879 25.079 -12.756 1.00 92.56 208 TYR A C 1
ATOM 1741 O O . TYR A 1 208 ? 8.880 25.953 -11.894 1.00 92.56 208 TYR A O 1
ATOM 1749 N N . GLN A 1 209 ? 9.889 24.222 -12.910 1.00 93.38 209 GLN A N 1
ATOM 1750 C CA . GLN A 1 209 ? 11.131 24.195 -12.145 1.00 93.38 209 GLN A CA 1
ATOM 1751 C C . GLN A 1 209 ? 12.317 24.004 -13.106 1.00 93.38 209 GLN A C 1
ATOM 1753 O O . GLN A 1 209 ? 12.851 22.901 -13.219 1.00 93.38 209 GLN A O 1
ATOM 1758 N N . PRO A 1 210 ? 12.746 25.064 -13.816 1.00 90.19 210 PRO A N 1
ATOM 1759 C CA . PRO A 1 210 ? 13.829 24.970 -14.802 1.00 90.19 210 PRO A CA 1
ATOM 1760 C C . PRO A 1 210 ? 15.164 24.480 -14.230 1.00 90.19 210 PRO A C 1
ATOM 1762 O O . PRO A 1 210 ? 15.953 23.881 -14.949 1.00 90.19 210 PRO A O 1
ATOM 1765 N N . ASN A 1 211 ? 15.390 24.701 -12.932 1.00 93.81 211 ASN A N 1
ATOM 1766 C CA . ASN A 1 211 ? 16.606 24.303 -12.220 1.00 93.81 211 ASN A CA 1
ATOM 1767 C C . ASN A 1 211 ? 16.464 22.947 -11.504 1.00 93.81 211 ASN A C 1
ATOM 1769 O O . ASN A 1 211 ? 17.234 22.664 -10.593 1.00 93.81 211 ASN A O 1
ATOM 1773 N N . TYR A 1 212 ? 15.447 22.142 -11.834 1.00 92.31 212 TYR A N 1
ATOM 1774 C CA . TYR A 1 212 ? 15.312 20.801 -11.267 1.00 92.31 212 TYR A CA 1
ATOM 1775 C C . TYR A 1 212 ? 16.488 19.929 -11.717 1.00 92.31 212 TYR A C 1
ATOM 1777 O O . TYR A 1 212 ? 16.703 19.743 -12.914 1.00 92.31 212 TYR A O 1
ATOM 1785 N N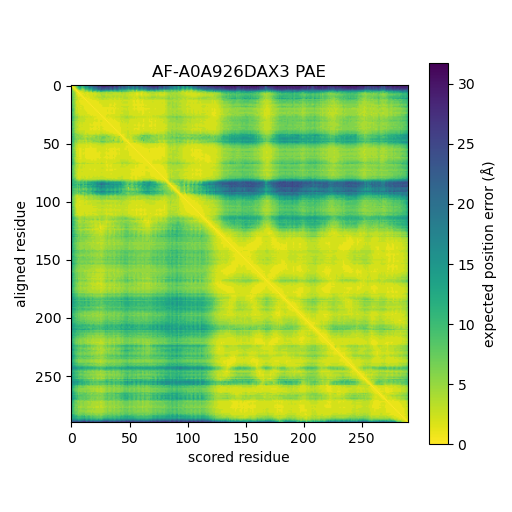 . GLU A 1 213 ? 17.232 19.374 -10.766 1.00 93.19 213 GLU A N 1
ATOM 1786 C CA . GLU A 1 213 ? 18.322 18.444 -11.047 1.00 93.19 213 GLU A CA 1
ATOM 1787 C C . GLU A 1 213 ? 17.815 17.010 -10.915 1.00 93.19 213 GLU A C 1
ATOM 1789 O O . GLU A 1 213 ? 17.242 16.632 -9.895 1.00 93.19 213 GLU A O 1
ATOM 1794 N N . ILE A 1 214 ? 18.017 16.208 -11.962 1.00 92.19 214 ILE A N 1
ATOM 1795 C CA . ILE A 1 214 ? 17.647 14.792 -11.944 1.00 92.19 214 ILE A CA 1
ATOM 1796 C C . ILE A 1 214 ? 18.597 14.056 -11.002 1.00 92.19 214 ILE A C 1
ATOM 1798 O O . ILE A 1 214 ? 19.815 14.096 -11.179 1.00 92.19 214 ILE A O 1
ATOM 1802 N N . THR A 1 215 ? 18.026 13.342 -10.042 1.00 93.69 215 THR A N 1
ATOM 1803 C CA . THR A 1 215 ? 18.746 12.557 -9.037 1.00 93.69 215 THR A CA 1
ATOM 1804 C C . THR A 1 215 ? 18.654 11.056 -9.323 1.00 93.69 215 THR A C 1
ATOM 1806 O O . THR A 1 215 ? 17.867 10.610 -10.155 1.00 93.69 215 THR A O 1
ATOM 1809 N N . GLU A 1 216 ? 19.429 10.240 -8.605 1.00 91.88 216 GLU A N 1
ATOM 1810 C CA . GLU A 1 216 ? 19.360 8.771 -8.712 1.00 91.88 216 GLU A CA 1
ATOM 1811 C C . GLU A 1 216 ? 17.977 8.205 -8.347 1.00 91.88 216 GLU A C 1
ATOM 1813 O O . GLU A 1 216 ? 17.559 7.164 -8.854 1.00 91.88 216 GLU A O 1
ATOM 1818 N N . ASP A 1 217 ? 17.228 8.902 -7.497 1.00 91.81 217 ASP A N 1
ATOM 1819 C CA . ASP A 1 217 ? 15.884 8.488 -7.108 1.00 91.81 217 ASP A CA 1
ATOM 1820 C C . ASP A 1 217 ? 14.852 8.714 -8.224 1.00 91.81 217 ASP A C 1
ATOM 1822 O O . ASP A 1 217 ? 13.866 7.979 -8.301 1.00 91.81 217 ASP A O 1
ATOM 1826 N N . ASP A 1 218 ? 15.119 9.630 -9.162 1.00 95.12 218 ASP A N 1
ATOM 1827 C CA . ASP A 1 218 ? 14.279 9.867 -10.343 1.00 95.12 218 ASP A CA 1
ATOM 1828 C C . ASP A 1 218 ? 14.349 8.732 -11.375 1.00 95.12 218 ASP A C 1
ATOM 1830 O O . ASP A 1 218 ? 13.670 8.801 -12.396 1.00 95.12 218 ASP A O 1
ATOM 1834 N N . TYR A 1 219 ? 15.135 7.679 -11.141 1.00 96.44 219 TYR A N 1
ATOM 1835 C CA . TYR A 1 219 ? 15.172 6.473 -11.978 1.00 96.44 219 TYR A CA 1
ATOM 1836 C C . TYR A 1 219 ? 14.464 5.276 -11.336 1.00 96.44 219 TYR A C 1
ATOM 1838 O O . TYR A 1 219 ? 14.246 4.257 -11.996 1.00 96.44 219 TYR A O 1
ATOM 1846 N N . LYS A 1 220 ? 14.069 5.401 -10.065 1.00 96.81 220 LYS A N 1
ATOM 1847 C CA . LYS A 1 220 ? 13.544 4.301 -9.259 1.00 96.81 220 LYS A CA 1
ATOM 1848 C C . LYS A 1 220 ? 12.028 4.346 -9.174 1.00 96.81 220 LYS A C 1
ATOM 1850 O O . LYS A 1 220 ? 11.406 5.382 -8.944 1.00 96.81 220 LYS A O 1
ATOM 1855 N N . ILE A 1 221 ? 11.426 3.169 -9.274 1.00 97.44 221 ILE A N 1
ATOM 1856 C CA . ILE A 1 221 ? 9.989 2.976 -9.081 1.00 97.44 221 ILE A CA 1
ATOM 1857 C C . ILE A 1 221 ? 9.726 1.848 -8.099 1.00 97.44 221 ILE A C 1
ATOM 1859 O O . ILE A 1 221 ? 10.444 0.852 -8.060 1.00 97.44 221 ILE A O 1
ATOM 1863 N N . LYS A 1 222 ? 8.643 1.965 -7.339 1.00 97.44 222 LYS A N 1
ATOM 1864 C CA . LYS A 1 222 ? 8.092 0.872 -6.541 1.00 97.44 222 LYS A CA 1
ATOM 1865 C C . LYS A 1 222 ? 7.095 0.098 -7.383 1.00 97.44 222 LYS A C 1
ATOM 1867 O O . LYS A 1 222 ? 6.066 0.644 -7.780 1.00 97.44 222 LYS A O 1
ATOM 1872 N N . LEU A 1 223 ? 7.370 -1.180 -7.610 1.00 96.88 223 LEU A N 1
ATOM 1873 C CA . LEU A 1 223 ? 6.487 -2.044 -8.380 1.00 96.88 223 LEU A CA 1
ATOM 1874 C C . LEU A 1 223 ? 5.578 -2.840 -7.439 1.00 96.88 223 LEU A C 1
ATOM 1876 O O . LEU A 1 223 ? 5.984 -3.836 -6.834 1.00 96.88 223 LEU A O 1
ATOM 1880 N N . ILE A 1 224 ? 4.334 -2.383 -7.290 1.00 95.88 224 ILE A N 1
ATOM 1881 C CA . ILE A 1 224 ? 3.386 -2.896 -6.298 1.00 95.88 224 ILE A CA 1
ATOM 1882 C C . ILE A 1 224 ? 3.080 -4.371 -6.573 1.00 95.88 224 ILE A C 1
ATOM 1884 O O . ILE A 1 224 ? 2.370 -4.724 -7.514 1.00 95.88 224 ILE A O 1
ATOM 1888 N N . SER A 1 225 ? 3.587 -5.235 -5.695 1.00 92.69 225 SER A N 1
ATOM 1889 C CA . SER A 1 225 ? 3.405 -6.684 -5.763 1.00 92.69 225 SER A CA 1
ATOM 1890 C C . SER A 1 225 ? 3.065 -7.218 -4.376 1.00 92.69 225 SER A C 1
ATOM 1892 O O . SER A 1 225 ? 3.947 -7.430 -3.558 1.00 92.69 225 SER A O 1
ATOM 1894 N N . THR A 1 226 ? 1.782 -7.425 -4.078 1.00 92.69 226 THR A N 1
ATOM 1895 C CA . THR A 1 226 ? 1.319 -7.892 -2.752 1.00 92.69 226 THR A CA 1
ATOM 1896 C C . THR A 1 226 ? 1.206 -9.416 -2.646 1.00 92.69 226 THR A C 1
ATOM 1898 O O . THR A 1 226 ? 0.924 -9.960 -1.579 1.00 92.69 226 THR A O 1
ATOM 1901 N N . SER A 1 227 ? 1.430 -10.133 -3.749 1.00 93.56 227 SER A N 1
ATOM 1902 C CA . SER A 1 227 ? 1.557 -11.590 -3.798 1.00 93.56 227 SER A CA 1
ATOM 1903 C C . SER A 1 227 ? 2.266 -12.026 -5.083 1.00 93.56 227 SER A C 1
ATOM 1905 O O . SER A 1 227 ? 2.320 -11.276 -6.052 1.00 93.56 227 SER A O 1
ATOM 1907 N N . ALA A 1 228 ? 2.724 -13.277 -5.156 1.00 92.69 228 ALA A N 1
ATOM 1908 C CA . ALA A 1 228 ? 3.276 -13.812 -6.406 1.00 92.69 228 ALA A CA 1
ATOM 1909 C C . ALA A 1 228 ? 2.227 -13.922 -7.531 1.00 92.69 228 ALA A C 1
ATOM 1911 O O . ALA A 1 228 ? 2.593 -13.971 -8.696 1.00 92.69 228 ALA A O 1
ATOM 1912 N N . ARG A 1 229 ? 0.928 -13.964 -7.194 1.00 92.25 229 ARG A N 1
ATOM 1913 C CA . ARG A 1 229 ? -0.163 -14.140 -8.168 1.00 92.25 229 ARG A CA 1
ATOM 1914 C C . ARG A 1 229 ? -0.498 -12.869 -8.942 1.00 92.25 229 ARG A C 1
ATOM 1916 O O . ARG A 1 229 ? -1.077 -12.972 -10.012 1.00 92.25 229 ARG A O 1
ATOM 1923 N N . VAL A 1 230 ? -0.190 -11.696 -8.384 1.00 93.06 230 VAL A N 1
ATOM 1924 C CA . VAL A 1 230 ? -0.438 -10.418 -9.075 1.00 93.06 230 VAL A CA 1
ATOM 1925 C C . VAL A 1 230 ? 0.663 -10.082 -10.077 1.00 93.06 230 VAL A C 1
ATOM 1927 O O . VAL A 1 230 ? 0.464 -9.215 -10.915 1.00 93.06 230 VAL A O 1
ATOM 1930 N N . ILE A 1 231 ? 1.811 -10.764 -9.996 1.00 94.75 231 ILE A N 1
ATOM 1931 C CA . ILE A 1 231 ? 2.904 -10.604 -10.952 1.00 94.75 231 ILE A CA 1
ATOM 1932 C C . ILE A 1 231 ? 2.503 -11.320 -12.255 1.00 94.75 231 ILE A C 1
ATOM 1934 O O . ILE A 1 231 ? 2.229 -12.522 -12.221 1.00 94.75 231 ILE A O 1
ATOM 1938 N N . PRO A 1 232 ? 2.473 -10.623 -13.403 1.00 95.31 232 PRO A N 1
ATOM 1939 C CA . PRO A 1 232 ? 1.985 -11.156 -14.672 1.00 95.31 232 PRO A CA 1
ATOM 1940 C C . PRO A 1 232 ? 3.033 -12.067 -15.322 1.00 95.31 232 PRO A C 1
ATOM 1942 O O . PRO A 1 232 ? 3.732 -11.684 -16.256 1.00 95.31 232 PRO A O 1
ATOM 1945 N N . SER A 1 233 ? 3.142 -13.301 -14.829 1.00 93.44 233 SER A N 1
ATOM 1946 C CA . SER A 1 233 ? 4.161 -14.267 -15.263 1.00 93.44 233 SER A CA 1
ATOM 1947 C C . SER A 1 233 ? 4.139 -14.568 -16.763 1.00 93.44 233 SER A C 1
ATOM 1949 O O . SER A 1 233 ? 5.182 -14.844 -17.337 1.00 93.44 233 SER A O 1
ATOM 1951 N N . ASN A 1 234 ? 2.975 -14.490 -17.414 1.00 95.12 234 ASN A N 1
ATOM 1952 C CA . ASN A 1 234 ? 2.846 -14.732 -18.858 1.00 95.12 234 ASN A CA 1
ATOM 1953 C C . ASN A 1 234 ? 3.456 -13.608 -19.708 1.00 95.12 234 ASN A C 1
ATOM 1955 O O . ASN A 1 234 ? 3.763 -13.814 -20.880 1.00 95.12 234 ASN A O 1
ATOM 1959 N N . ASN A 1 235 ? 3.612 -12.422 -19.123 1.00 97.25 235 ASN A N 1
ATOM 1960 C CA . ASN A 1 235 ? 4.179 -11.251 -19.775 1.00 97.25 235 ASN A CA 1
ATOM 1961 C C . ASN A 1 235 ? 5.647 -11.054 -19.411 1.00 97.25 235 ASN A C 1
ATOM 1963 O O . ASN A 1 235 ? 6.309 -10.241 -20.044 1.00 97.25 235 ASN A O 1
ATOM 1967 N N . LEU A 1 236 ? 6.148 -11.752 -18.392 1.00 97.12 236 LEU A N 1
ATOM 1968 C CA . LEU A 1 236 ? 7.443 -11.475 -17.800 1.00 97.12 236 LEU A CA 1
ATOM 1969 C C . LEU A 1 236 ? 8.462 -12.563 -18.145 1.00 97.12 236 LEU A C 1
ATOM 1971 O O . LEU A 1 236 ? 8.292 -13.726 -17.787 1.00 97.12 236 LEU A O 1
ATOM 1975 N N . THR A 1 237 ? 9.559 -12.161 -18.777 1.00 98.06 237 THR A N 1
ATOM 1976 C CA . THR A 1 237 ? 10.687 -13.030 -19.123 1.00 98.06 237 THR A CA 1
ATOM 1977 C C . THR A 1 237 ? 11.905 -12.629 -18.302 1.00 98.06 237 THR A C 1
ATOM 1979 O O . THR A 1 237 ? 12.323 -11.475 -18.347 1.00 98.06 237 THR A O 1
ATOM 1982 N N . PHE A 1 238 ? 12.495 -13.570 -17.565 1.00 97.94 238 PHE A N 1
ATOM 1983 C CA . PHE A 1 238 ? 13.775 -13.356 -16.886 1.00 97.94 238 PHE A CA 1
ATOM 1984 C C . PHE A 1 238 ? 14.916 -13.363 -17.907 1.00 97.94 238 PHE A C 1
ATOM 1986 O O . PHE A 1 238 ? 15.035 -14.310 -18.683 1.00 97.94 238 PHE A O 1
ATOM 1993 N N . LEU A 1 239 ? 15.735 -12.310 -17.915 1.00 97.69 239 LEU A N 1
ATOM 1994 C CA . LEU A 1 239 ? 16.845 -12.153 -18.860 1.00 97.69 239 LEU A CA 1
ATOM 1995 C C . LEU A 1 239 ? 18.204 -12.511 -18.253 1.00 97.69 239 LEU A C 1
ATOM 1997 O O . LEU A 1 239 ? 19.130 -12.846 -18.984 1.00 97.69 239 LEU A O 1
ATOM 2001 N N . GLY A 1 240 ? 18.328 -12.444 -16.929 1.00 97.00 240 GLY A N 1
ATOM 2002 C CA . GLY A 1 240 ? 19.571 -12.693 -16.210 1.00 97.00 240 GLY A CA 1
ATOM 2003 C C . GLY A 1 240 ? 19.674 -11.835 -14.954 1.00 97.00 240 GLY A C 1
ATOM 2004 O O . GLY A 1 240 ? 18.745 -11.108 -14.606 1.00 97.00 240 GLY A O 1
ATOM 2005 N N . ASN A 1 241 ? 20.815 -11.915 -14.275 1.00 96.88 241 ASN A N 1
ATOM 2006 C CA . ASN A 1 241 ? 21.111 -11.107 -13.098 1.00 96.88 241 ASN A CA 1
ATOM 2007 C C . ASN A 1 241 ? 22.311 -10.193 -13.385 1.00 96.88 241 ASN A C 1
ATOM 2009 O O . ASN A 1 241 ? 23.339 -10.644 -13.890 1.00 96.88 241 ASN A O 1
ATOM 2013 N N . LEU A 1 242 ? 22.148 -8.908 -13.083 1.00 95.56 242 LEU A N 1
ATOM 2014 C CA . LEU A 1 242 ? 23.161 -7.870 -13.186 1.00 95.56 242 LEU A CA 1
ATOM 2015 C C . LEU A 1 242 ? 23.534 -7.366 -11.787 1.00 95.56 242 LEU A C 1
ATOM 2017 O O . LEU A 1 242 ? 22.815 -6.521 -11.240 1.00 95.56 242 LEU A O 1
ATOM 2021 N N . PRO A 1 243 ? 24.642 -7.843 -11.194 1.00 92.56 243 PRO A N 1
ATOM 2022 C CA . P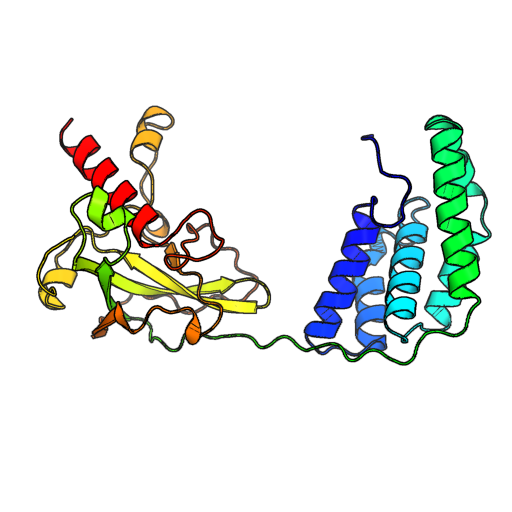RO A 1 243 ? 25.140 -7.296 -9.939 1.00 92.56 243 PRO A CA 1
ATOM 2023 C C . PRO A 1 243 ? 25.730 -5.896 -10.154 1.00 92.56 243 PRO A C 1
ATOM 2025 O O . PRO A 1 243 ? 26.080 -5.521 -11.273 1.00 92.56 243 PRO A O 1
ATOM 2028 N N . GLY A 1 244 ? 25.843 -5.124 -9.078 1.00 90.19 244 GLY A N 1
ATOM 2029 C CA . GLY A 1 244 ? 26.479 -3.810 -9.090 1.00 90.19 244 GLY A CA 1
ATOM 2030 C C . GLY A 1 244 ? 26.460 -3.165 -7.707 1.00 90.19 244 GLY A C 1
ATOM 2031 O O . GLY A 1 244 ? 25.652 -3.544 -6.858 1.00 90.19 244 GLY A O 1
ATOM 2032 N N . ASP A 1 245 ? 27.355 -2.202 -7.492 1.00 90.44 245 ASP A N 1
ATOM 2033 C CA . ASP A 1 245 ? 27.468 -1.452 -6.229 1.00 90.44 245 ASP A CA 1
ATOM 2034 C C . ASP A 1 245 ? 26.316 -0.447 -6.032 1.00 90.44 245 ASP A C 1
ATOM 2036 O O . ASP A 1 245 ? 26.151 0.132 -4.963 1.00 90.44 245 ASP A O 1
ATOM 2040 N N . ASP A 1 246 ? 25.495 -0.259 -7.067 1.00 91.75 246 ASP A N 1
ATOM 2041 C CA . ASP A 1 246 ? 24.282 0.558 -7.085 1.00 91.75 246 ASP A CA 1
ATOM 2042 C C . ASP A 1 246 ? 23.063 -0.140 -6.447 1.00 91.75 246 ASP A C 1
ATOM 2044 O O . ASP A 1 246 ? 22.021 0.479 -6.214 1.00 91.75 246 ASP A O 1
ATOM 2048 N N . LEU A 1 247 ? 23.181 -1.436 -6.138 1.00 95.88 247 LEU A N 1
ATOM 2049 C CA . LEU A 1 247 ? 22.126 -2.223 -5.509 1.00 95.88 247 LEU A CA 1
ATOM 2050 C C . LEU A 1 247 ? 22.004 -1.890 -4.019 1.00 95.88 247 LEU A C 1
ATOM 2052 O O . LEU A 1 247 ? 22.952 -2.030 -3.251 1.00 95.88 247 LEU A O 1
ATOM 2056 N N . THR A 1 248 ? 20.800 -1.519 -3.585 1.00 94.00 248 THR A N 1
ATOM 2057 C CA . THR A 1 248 ? 20.531 -1.159 -2.186 1.00 94.00 248 THR A CA 1
ATOM 2058 C C . THR A 1 248 ? 19.606 -2.194 -1.540 1.00 94.00 248 THR A C 1
ATOM 2060 O O . THR A 1 248 ? 18.467 -2.337 -1.991 1.00 94.00 248 THR A O 1
ATOM 2063 N N . PRO A 1 249 ? 20.028 -2.918 -0.486 1.00 93.06 249 PRO A N 1
ATOM 2064 C CA . PRO A 1 249 ? 19.158 -3.864 0.211 1.00 93.06 249 PRO A CA 1
ATOM 2065 C C . PRO A 1 249 ? 17.995 -3.157 0.916 1.00 93.06 249 PRO A C 1
ATOM 2067 O O . PRO A 1 249 ? 17.981 -1.936 1.058 1.00 93.06 249 PRO A O 1
ATOM 2070 N N . PHE A 1 250 ? 17.008 -3.931 1.369 1.00 94.12 250 PHE A N 1
ATOM 2071 C CA . PHE A 1 250 ? 15.873 -3.391 2.111 1.00 94.12 250 PHE A CA 1
ATOM 2072 C C . PHE A 1 250 ? 16.318 -2.583 3.338 1.00 94.12 250 PHE A C 1
ATOM 2074 O O . PHE A 1 250 ? 16.991 -3.101 4.228 1.00 94.12 250 PHE A O 1
ATOM 2081 N N . LEU A 1 251 ? 15.886 -1.323 3.397 1.00 92.00 251 LEU A N 1
ATOM 2082 C CA . LEU A 1 251 ? 16.294 -0.367 4.430 1.00 92.00 251 LEU A CA 1
ATOM 2083 C C . LEU A 1 251 ? 15.432 -0.418 5.704 1.00 92.00 251 LEU A C 1
ATOM 2085 O O . LEU A 1 251 ? 15.656 0.356 6.629 1.00 92.00 251 LEU A O 1
ATOM 2089 N N . GLY A 1 252 ? 14.451 -1.321 5.771 1.00 92.25 252 GLY A N 1
ATOM 2090 C CA . GLY A 1 252 ? 13.520 -1.427 6.895 1.00 92.25 252 GLY A CA 1
ATOM 2091 C C . GLY A 1 252 ? 12.144 -0.827 6.603 1.00 92.25 252 GLY A C 1
ATOM 2092 O O . GLY A 1 252 ? 11.920 -0.152 5.597 1.00 92.25 252 GLY A O 1
ATOM 2093 N N . HIS A 1 253 ? 11.183 -1.116 7.482 1.00 88.12 253 HIS A N 1
ATOM 2094 C CA . HIS A 1 253 ? 9.794 -0.677 7.309 1.00 88.12 253 HIS A CA 1
ATOM 2095 C C . HIS A 1 253 ? 9.574 0.805 7.640 1.00 88.12 253 HIS A C 1
ATOM 2097 O O . HIS A 1 253 ? 8.613 1.380 7.130 1.00 88.12 253 HIS A O 1
ATOM 2103 N N . ASP A 1 254 ? 10.470 1.407 8.425 1.00 86.19 254 ASP A N 1
ATOM 2104 C CA . ASP A 1 254 ? 10.374 2.801 8.877 1.00 86.19 254 ASP A CA 1
ATOM 2105 C C . ASP A 1 254 ? 10.910 3.801 7.839 1.00 86.19 254 ASP A C 1
ATOM 2107 O O . ASP A 1 254 ? 10.705 5.008 7.954 1.00 86.19 254 ASP A O 1
ATOM 2111 N N . VAL A 1 255 ? 11.574 3.309 6.786 1.00 87.19 255 VAL A N 1
ATOM 2112 C CA . VAL A 1 255 ? 12.126 4.150 5.721 1.00 87.19 255 VAL A CA 1
ATOM 2113 C C . VAL A 1 255 ? 11.062 4.429 4.662 1.00 87.19 255 VAL A C 1
ATOM 2115 O O . VAL A 1 255 ? 10.687 3.568 3.860 1.00 87.19 255 VAL A O 1
ATOM 2118 N N . CYS A 1 256 ? 10.587 5.675 4.635 1.00 78.31 256 CYS A N 1
ATOM 2119 C CA . CYS A 1 256 ? 9.639 6.147 3.633 1.00 78.31 256 CYS A CA 1
ATOM 2120 C C . CYS A 1 256 ? 10.369 6.636 2.375 1.00 78.31 256 CYS A C 1
ATOM 2122 O O . CYS A 1 256 ? 10.842 7.766 2.306 1.00 78.31 256 CYS A O 1
ATOM 2124 N N . LEU A 1 257 ? 10.445 5.777 1.358 1.00 84.75 257 LEU A N 1
ATOM 2125 C CA . LEU A 1 257 ? 10.972 6.150 0.041 1.00 84.75 257 LEU A CA 1
ATOM 2126 C C . LEU A 1 257 ? 9.882 6.860 -0.778 1.00 84.75 257 LEU A C 1
ATOM 2128 O O . LEU A 1 257 ? 8.775 6.332 -0.898 1.00 84.75 257 LEU A O 1
ATOM 2132 N N . SER A 1 258 ? 10.174 8.011 -1.379 1.00 86.56 258 SER A N 1
ATOM 2133 C CA . SER A 1 258 ? 9.211 8.827 -2.146 1.00 86.56 258 SER A CA 1
ATOM 2134 C C . SER A 1 258 ? 9.002 8.370 -3.600 1.00 86.56 258 SER A C 1
ATOM 2136 O O . SER A 1 258 ? 8.331 9.051 -4.373 1.00 86.56 258 SER A O 1
ATOM 2138 N N . TYR A 1 259 ? 9.546 7.209 -3.977 1.00 93.19 259 TYR A N 1
ATOM 2139 C CA . TYR A 1 259 ? 9.498 6.678 -5.344 1.00 93.19 259 TYR A CA 1
ATOM 2140 C C . TYR A 1 259 ? 8.071 6.505 -5.864 1.00 93.19 259 TYR A C 1
ATOM 2142 O O . TYR A 1 259 ? 7.152 6.148 -5.115 1.00 93.19 259 TYR A O 1
ATOM 2150 N N . ILE A 1 260 ? 7.904 6.686 -7.176 1.00 94.12 260 ILE A N 1
ATOM 2151 C CA . ILE A 1 260 ? 6.611 6.504 -7.833 1.00 94.12 260 ILE A CA 1
ATOM 2152 C C . ILE A 1 260 ? 6.149 5.058 -7.672 1.00 94.12 260 ILE A C 1
ATOM 2154 O O . ILE A 1 260 ? 6.881 4.109 -7.949 1.00 94.12 260 ILE A O 1
ATOM 2158 N N . ASN A 1 261 ? 4.899 4.902 -7.245 1.00 95.38 261 ASN A N 1
ATOM 2159 C CA . ASN A 1 261 ? 4.250 3.605 -7.159 1.00 95.38 261 ASN A CA 1
ATOM 2160 C C . ASN A 1 261 ? 3.594 3.275 -8.498 1.00 95.38 261 ASN A C 1
ATOM 2162 O O . ASN A 1 261 ? 2.753 4.039 -8.984 1.00 95.38 261 ASN A O 1
ATOM 2166 N N . VAL A 1 262 ? 3.956 2.126 -9.057 1.00 97.31 262 VAL A N 1
ATOM 2167 C CA . VAL A 1 262 ? 3.374 1.569 -10.278 1.00 97.31 262 VAL A CA 1
ATOM 2168 C C . VAL A 1 262 ? 2.874 0.171 -9.958 1.00 97.31 262 VAL A C 1
ATOM 2170 O O . VAL A 1 262 ? 3.586 -0.632 -9.359 1.00 97.31 262 VAL A O 1
ATOM 2173 N N . ALA A 1 263 ? 1.639 -0.127 -10.327 1.00 97.12 263 ALA A N 1
ATOM 2174 C CA . ALA A 1 263 ? 1.061 -1.450 -10.164 1.00 97.12 263 ALA A CA 1
ATOM 2175 C C . ALA A 1 263 ? 0.973 -2.168 -11.506 1.00 97.12 263 ALA A C 1
ATOM 2177 O O . ALA A 1 263 ? 1.014 -1.552 -12.568 1.00 97.12 263 ALA A O 1
ATOM 2178 N N . TRP A 1 264 ? 0.813 -3.485 -11.457 1.00 97.00 264 TRP A N 1
ATOM 2179 C CA . TRP A 1 264 ? 0.598 -4.280 -12.657 1.00 97.00 264 TRP A CA 1
ATOM 2180 C C . TRP A 1 264 ? -0.678 -3.871 -13.399 1.00 97.00 264 TRP A C 1
ATOM 2182 O O . TRP A 1 264 ? -1.637 -3.355 -12.812 1.00 97.00 264 TRP A O 1
ATOM 2192 N N . GLU A 1 265 ? -0.661 -4.094 -14.708 1.00 95.94 265 GLU A N 1
ATOM 2193 C CA . GLU A 1 265 ? -1.771 -3.784 -15.603 1.00 95.94 265 GLU A CA 1
ATOM 2194 C C . GLU A 1 265 ? -3.060 -4.512 -15.187 1.00 95.94 265 GLU A C 1
ATOM 2196 O O . GLU A 1 265 ? -3.021 -5.675 -14.781 1.00 95.94 265 GLU A O 1
ATOM 2201 N N . GLY A 1 266 ? -4.202 -3.820 -15.245 1.00 91.06 266 GLY A N 1
ATOM 2202 C CA . GLY A 1 266 ? -5.498 -4.352 -14.804 1.00 91.06 266 GLY A CA 1
ATOM 2203 C C . GLY A 1 266 ? -5.727 -4.332 -13.286 1.00 91.06 266 GLY A C 1
ATOM 2204 O O . GLY A 1 266 ? -6.746 -4.833 -12.808 1.00 91.06 266 GLY A O 1
ATOM 2205 N N . SER A 1 267 ? -4.805 -3.760 -12.509 1.00 92.75 267 SER A N 1
ATOM 2206 C CA . SER A 1 267 ? -5.012 -3.519 -11.077 1.00 92.75 267 SER A CA 1
ATOM 2207 C C . SER A 1 267 ? -5.937 -2.319 -10.809 1.00 92.75 267 SER A C 1
ATOM 2209 O O . SER A 1 267 ? -6.228 -1.518 -11.691 1.00 92.75 267 SER A O 1
ATOM 2211 N N . ALA A 1 268 ? -6.386 -2.158 -9.561 1.00 91.12 268 ALA A N 1
ATOM 2212 C CA . ALA A 1 268 ? -7.223 -1.025 -9.146 1.00 91.12 268 ALA A CA 1
ATOM 2213 C C . ALA A 1 268 ? -6.448 0.300 -8.954 1.00 91.12 268 ALA A C 1
ATOM 2215 O O . ALA A 1 268 ? -7.023 1.285 -8.496 1.00 91.12 268 ALA A O 1
ATOM 2216 N N . TYR A 1 269 ? -5.143 0.329 -9.243 1.00 91.31 269 TYR A N 1
ATOM 2217 C CA . TYR A 1 269 ? -4.311 1.521 -9.075 1.00 91.31 269 TYR A CA 1
ATOM 2218 C C . TYR A 1 269 ? -4.359 2.420 -10.314 1.00 91.31 269 TYR A C 1
ATOM 2220 O O . TYR A 1 269 ? -4.482 1.943 -11.439 1.00 91.31 269 TYR A O 1
ATOM 2228 N N . ASN A 1 270 ? -4.184 3.728 -10.097 1.00 90.38 270 ASN A N 1
ATOM 2229 C CA . ASN A 1 270 ? -4.162 4.723 -11.175 1.00 90.38 270 ASN A CA 1
ATOM 2230 C C . ASN A 1 270 ? -2.935 4.572 -12.089 1.00 90.38 270 ASN A C 1
ATOM 2232 O O . ASN A 1 270 ? -3.050 4.675 -13.305 1.00 90.38 270 ASN A O 1
ATOM 2236 N N . ASN A 1 271 ? -1.757 4.324 -11.508 1.00 93.69 271 ASN A N 1
ATOM 2237 C CA . ASN A 1 271 ? -0.526 4.101 -12.266 1.00 93.69 271 ASN A CA 1
ATOM 2238 C C . ASN A 1 271 ? -0.393 2.612 -12.590 1.00 93.69 271 ASN A C 1
ATOM 2240 O O . ASN A 1 271 ? 0.176 1.851 -11.804 1.00 93.69 271 ASN A O 1
ATOM 2244 N N . GLN A 1 272 ? -0.935 2.206 -13.733 1.00 96.50 272 GLN A N 1
ATOM 2245 C CA . GLN A 1 272 ? -0.793 0.845 -14.248 1.00 96.50 272 GLN A CA 1
ATOM 2246 C C . GLN A 1 272 ? 0.456 0.717 -15.123 1.00 96.50 272 GLN A C 1
ATOM 2248 O O . GLN A 1 272 ? 0.861 1.684 -15.763 1.00 96.50 272 GLN A O 1
ATOM 2253 N N . PHE A 1 273 ? 1.072 -0.464 -15.127 1.00 97.81 273 PHE A N 1
ATOM 2254 C CA . PHE A 1 273 ? 2.388 -0.711 -15.714 1.00 97.81 273 PHE A CA 1
ATOM 2255 C C . PHE A 1 273 ? 2.480 -0.281 -17.182 1.00 97.81 273 PHE A C 1
ATOM 2257 O O . PHE A 1 273 ? 3.352 0.518 -17.520 1.00 97.81 273 PHE A O 1
ATOM 2264 N N . GLU A 1 274 ? 1.590 -0.768 -18.056 1.00 98.06 274 GLU A N 1
ATOM 2265 C CA . GLU A 1 274 ? 1.685 -0.449 -19.485 1.00 98.06 274 GLU A CA 1
ATOM 2266 C C . GLU A 1 274 ? 1.382 1.029 -19.726 1.00 98.06 274 GLU A C 1
ATOM 2268 O O . GLU A 1 274 ? 2.135 1.708 -20.421 1.00 98.06 274 GLU A O 1
ATOM 2273 N N . HIS A 1 275 ? 0.326 1.540 -19.088 1.00 97.44 275 HIS A N 1
ATOM 2274 C CA . HIS A 1 275 ? -0.071 2.943 -19.178 1.00 97.44 275 HIS A CA 1
ATOM 2275 C C . HIS A 1 275 ? 1.061 3.891 -18.783 1.00 97.44 275 HIS A C 1
ATOM 2277 O O . HIS A 1 275 ? 1.400 4.810 -19.526 1.00 97.44 275 HIS A O 1
ATOM 2283 N N . TYR A 1 276 ? 1.666 3.646 -17.623 1.00 97.88 276 TYR A N 1
ATOM 2284 C CA . TYR A 1 276 ? 2.671 4.524 -17.053 1.00 97.88 276 TYR A CA 1
ATOM 2285 C C . TYR A 1 276 ? 3.954 4.552 -17.894 1.00 97.88 276 TYR A C 1
ATOM 2287 O O . TYR A 1 276 ? 4.401 5.642 -18.253 1.00 97.88 276 TYR A O 1
ATOM 2295 N N . PHE A 1 277 ? 4.530 3.397 -18.254 1.00 98.00 277 PHE A N 1
ATOM 2296 C CA . PHE A 1 277 ? 5.803 3.391 -18.991 1.00 98.00 277 PHE A CA 1
ATOM 2297 C C . PHE A 1 277 ? 5.667 3.836 -20.437 1.00 98.00 277 PHE A C 1
ATOM 2299 O O . PHE A 1 277 ? 6.549 4.537 -20.926 1.00 98.00 277 PHE A O 1
ATOM 2306 N N . ILE A 1 278 ? 4.576 3.480 -21.118 1.00 98.06 278 ILE A N 1
ATOM 2307 C CA . ILE A 1 278 ? 4.358 3.928 -22.497 1.00 98.06 278 ILE A CA 1
ATOM 2308 C C . ILE A 1 278 ? 4.166 5.446 -22.529 1.00 98.06 278 ILE A C 1
ATOM 2310 O O . ILE A 1 278 ? 4.816 6.120 -23.327 1.00 98.06 278 ILE A O 1
ATOM 2314 N N . ASP A 1 279 ? 3.331 6.007 -21.647 1.00 97.06 279 ASP A N 1
ATOM 2315 C CA . ASP A 1 279 ? 3.148 7.460 -21.595 1.00 97.06 279 ASP A CA 1
ATOM 2316 C C . ASP A 1 279 ? 4.437 8.181 -21.186 1.00 97.06 279 ASP A C 1
ATOM 2318 O O . ASP A 1 279 ? 4.741 9.237 -21.740 1.00 97.06 279 ASP A O 1
ATOM 2322 N N . MET A 1 280 ? 5.207 7.637 -20.236 1.00 96.75 280 MET A N 1
ATOM 2323 C CA . MET A 1 280 ? 6.489 8.223 -19.836 1.00 96.75 280 MET A CA 1
ATOM 2324 C C . MET A 1 280 ? 7.491 8.221 -20.995 1.00 96.75 280 MET A C 1
ATOM 2326 O O . MET A 1 280 ? 8.083 9.260 -21.290 1.00 96.75 280 MET A O 1
ATOM 2330 N N . TYR A 1 281 ? 7.628 7.088 -21.687 1.00 96.69 281 TYR A N 1
ATOM 2331 C CA . TYR A 1 281 ? 8.497 6.944 -22.851 1.00 96.69 281 TYR A CA 1
ATOM 2332 C C . TYR A 1 281 ? 8.127 7.943 -23.952 1.00 96.69 281 TYR A C 1
ATOM 2334 O O . TYR A 1 281 ? 8.979 8.700 -24.411 1.00 96.69 281 TYR A O 1
ATOM 2342 N N . LEU A 1 282 ? 6.844 8.018 -24.325 1.00 96.31 282 LEU A N 1
ATOM 2343 C CA . LEU A 1 282 ? 6.365 8.949 -25.350 1.00 96.31 282 LEU A CA 1
ATOM 2344 C C . LEU A 1 282 ? 6.623 10.415 -24.978 1.00 96.31 282 LEU A C 1
ATOM 2346 O O . LEU A 1 282 ? 7.077 11.184 -25.821 1.00 96.31 282 LEU A O 1
ATOM 2350 N N . ARG A 1 283 ? 6.392 10.806 -23.719 1.00 95.69 283 ARG A N 1
ATOM 2351 C CA . ARG A 1 283 ? 6.629 12.186 -23.259 1.00 95.69 283 ARG A CA 1
ATOM 2352 C C . ARG A 1 283 ? 8.091 12.597 -23.384 1.00 95.69 283 ARG A C 1
ATOM 2354 O O . ARG A 1 283 ? 8.361 13.722 -23.795 1.00 95.69 283 ARG A O 1
ATOM 2361 N N . TRP A 1 284 ? 9.020 11.712 -23.028 1.00 94.56 284 TRP A N 1
ATOM 2362 C CA . TRP A 1 284 ? 10.450 11.980 -23.183 1.00 94.56 284 TRP A CA 1
ATOM 2363 C C . TRP A 1 284 ? 10.857 12.033 -24.655 1.00 94.56 284 TRP A C 1
ATOM 2365 O O . TRP A 1 284 ? 11.520 12.984 -25.056 1.00 94.56 284 TRP A O 1
ATOM 2375 N N . GLN A 1 285 ? 10.350 11.114 -25.482 1.00 92.50 285 GLN A N 1
ATOM 2376 C CA . GLN A 1 285 ? 10.570 11.145 -26.932 1.00 92.50 285 GLN A CA 1
ATOM 2377 C C . GLN A 1 285 ? 10.041 12.427 -27.595 1.00 92.50 285 GLN A C 1
ATOM 2379 O O . GLN A 1 285 ? 10.619 12.902 -28.568 1.00 92.50 285 GLN A O 1
ATOM 2384 N N . GLU A 1 286 ? 8.935 12.992 -27.111 1.00 92.81 286 GLU A N 1
ATOM 2385 C CA . GLU A 1 286 ? 8.414 14.278 -27.589 1.00 92.81 286 GLU A CA 1
ATOM 2386 C C . GLU A 1 286 ? 9.242 15.469 -27.101 1.00 92.81 286 GLU A C 1
ATOM 2388 O O . GLU A 1 286 ? 9.444 16.416 -27.859 1.00 92.81 286 GLU A O 1
ATOM 2393 N N . ALA A 1 287 ? 9.708 15.437 -25.850 1.00 90.44 287 ALA A N 1
ATOM 2394 C CA . ALA A 1 287 ? 10.502 16.510 -25.261 1.00 90.44 287 ALA A CA 1
ATOM 2395 C C . ALA A 1 287 ? 11.901 16.611 -25.882 1.00 90.44 287 ALA A C 1
ATOM 2397 O O . ALA A 1 287 ? 12.368 17.714 -26.120 1.00 90.44 287 ALA A O 1
ATOM 2398 N N . GLU A 1 288 ? 12.537 15.480 -26.191 1.00 86.81 288 GLU A N 1
ATOM 2399 C CA . GLU A 1 288 ? 13.881 15.419 -26.790 1.00 86.81 288 GLU A CA 1
ATOM 2400 C C . GLU A 1 288 ? 13.901 15.799 -28.280 1.00 86.81 288 GLU A C 1
ATOM 2402 O O . GLU A 1 288 ? 14.961 16.063 -28.842 1.00 86.81 288 GLU A O 1
ATOM 2407 N N . LYS A 1 289 ? 12.733 15.833 -28.934 1.00 82.69 289 LYS A N 1
ATOM 2408 C CA . LYS A 1 289 ? 12.582 16.297 -30.324 1.00 82.69 289 LYS A CA 1
ATOM 2409 C C . LYS A 1 289 ? 12.381 17.810 -30.451 1.00 82.69 289 LYS A C 1
ATOM 2411 O O . LYS A 1 289 ? 12.405 18.305 -31.577 1.00 82.69 289 LYS A O 1
ATOM 2416 N N . ARG A 1 290 ? 12.088 18.507 -29.351 1.00 61.28 290 ARG A N 1
ATOM 2417 C CA . ARG A 1 290 ? 11.857 19.959 -29.315 1.00 61.28 290 ARG A CA 1
ATOM 2418 C C . ARG A 1 290 ? 13.146 20.699 -29.002 1.00 61.28 290 ARG A C 1
ATOM 2420 O O . ARG A 1 290 ? 13.297 21.800 -29.570 1.00 61.28 290 ARG A O 1
#

Solvent-accessible surface area (backbone atoms only — not comparable to full-atom values): 16334 Å² total; per-residue (Å²): 134,80,89,67,53,53,46,72,70,48,34,65,70,22,38,47,50,37,49,51,51,51,49,43,40,20,73,62,49,52,73,67,57,44,52,51,49,52,53,65,76,44,46,86,29,61,89,36,87,73,49,32,52,39,48,32,43,25,47,32,53,47,26,30,76,37,26,59,58,48,69,72,46,46,52,52,26,52,56,47,69,74,49,64,72,67,58,62,61,31,53,81,71,32,67,72,50,30,54,43,34,50,54,40,52,51,52,49,53,58,53,71,73,47,83,59,53,77,66,56,87,70,72,56,70,78,72,24,68,59,85,71,56,77,19,32,28,36,34,40,42,37,75,51,72,66,33,45,78,73,73,42,48,64,20,32,39,40,35,31,28,34,35,42,42,60,37,92,99,62,17,37,20,44,19,31,35,36,43,64,53,75,39,80,62,89,78,54,65,74,58,53,76,74,46,57,71,32,66,72,61,63,74,69,49,48,78,81,38,74,83,68,74,89,52,83,64,38,34,38,31,33,45,61,42,76,41,81,82,66,51,62,64,94,36,48,43,81,69,51,72,52,80,63,93,82,54,42,75,69,78,51,80,87,53,83,75,88,49,53,69,33,26,45,66,93,51,97,54,91,41,22,42,63,64,45,54,53,53,50,52,51,49,49,59,55,58,76,73,106

Foldseek 3Di:
DDDQALALCSDPLLVVLLVQLLLVVLQPDDNVVSVVVLCVVVVVQVVPLARQLSNLLSSQVNCLQQQRHDPVSLVSNVVNLPDCPNLVVCVVVPPVSSVSNNVNSVVSNVSSPDRRDHHHDRNHDDAAEDPDDAQWKKKFAADDVVCVVLVQHRKIWMKGFQEWAADPPGYIFTKIFTFLDIGNDDDAPVVSVVTHTQFQDFPCVCVVVVPDDRDPLRRIATEDDRYPVQPPVVRMDTRDGDDDPSRDYYPDHPDDRPHHYEYDPPDPDPRHDVV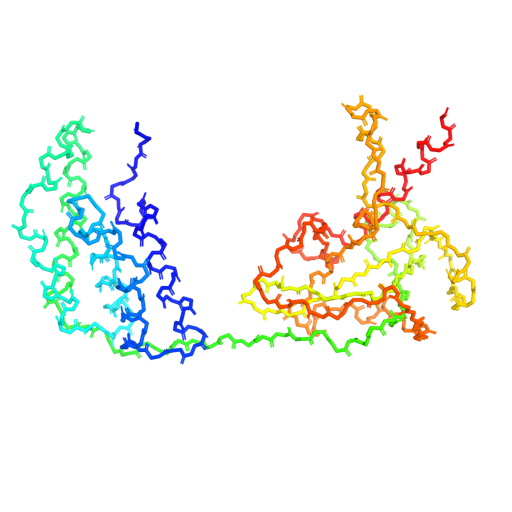SVSVSSVRVVVVVVD

Sequence (290 aa):
MGAWGTSLYANDSASDIRGEYVDKLRRGKSNEEVTKELIEQNQDYMGDAEEEPLFWYALADTQWNYGRLLPAVKEKALHFLDQTAELERWREAGEKKLRAWQNTLDKLRQKLQTEPPPPKKVSKYRFYFCKWQLGDVYAYRFSSEFSRVKGFFGQYIAFRKVSEASWWPGHIIPVVEVYNWIGSELPSVERLQRTERMKQVRPSVFQYQPNYEITEDDYKIKLISTSARVIPSNNLTFLGNLPGDDLTPFLGHDVCLSYINVAWEGSAYNNQFEHYFIDMYLRWQEAEKR

pLDDT: mean 92.46, std 8.35, range [40.97, 98.5]

Mean predicted aligned error: 6.11 Å